Protein AF-A0A5J4VFG6-F1 (afdb_monomer)

Secondary structure (DSSP, 8-state):
--HHHHHHHGGG-S-IIIIIHHHHHHHHHHH--TTPPTTPPPTHHHHHHHTTHHHHHHHHHT-GGGHHHHHHHHHHHHHHTTTSPPPTTTHHHHHHHHHT-GGGHHHHHHHTTSGGGHHHHTGGGHHHHTTSSSTTHHHHHHHHHHHHHHS-HHHHHHHHHHHHHHHHHHH-HHHHHHHHHHTT--HHHHHHHHHHHHHHHHHHHHHHHHHHHHHHHHHHTTSSSSSS-------

Nearest PDB structures (foldseek):
  7r7a-assembly1_I  TM=3.246E-01  e=1.772E+00  Saccharomyces cerevisiae BY4741
  5lm5-assembly2_B  TM=2.606E-01  e=2.758E+00  Saccharomyces cerevisiae
  4eba-assembly2_D  TM=2.413E-01  e=4.900E+00  Kluyveromyces lactis NRRL Y-1140
  3esl-assembly1_A  TM=2.346E-01  e=9.509E+00  Saccharomyces cerevisiae

Radius of gyration: 23.9 Å; Cα contacts (8 Å, |Δi|>4): 266; chains: 1; bounding box: 54×40×100 Å

Sequence (235 aa):
MGIVQQLTKLLESEDKFGVRTKAIEIIKRIVSVEGLKVGEQNAYLKVLTDDGTLAKLIKALKDDDKDDIHYDISWTLALLFKAAPLPKEISFKVVEQLNSLSLLMINISHLAECPDNHDAILANEFEKKLFEGDSNIIEYLQITYLILHLGSEENKQRVANAVKDKVKRLTDYKTLQELGKEQIWNKKTKKGIQAKAKESYQLIKEIIGGKENEEEAAQEEDQDEDDEDEQCLIQ

pLDDT: mean 88.9, std 15.14, range [42.75, 98.56]

Organism: NCBI:txid222440

Foldseek 3Di:
DDPLVVLLVQCPDPPQPPSNQVSLVVLLVVQPDPPADQLGARPCLVVCVVVCVLVSLVVLLVDPVNVSCVLSSLSSQLSRQQNHADDPVCLLVSLVSQVVDPVNLVSVLSNLSHQNSLCSNCPPNCLLVQPPDLQCLVSSLSSLLSCLVPYDLVSNQSNLVNCQVVLVQLLDLVSLVVSCVVVVDDPVRSVVSNVSSVVSNVSSCVSCVVPVVVVVVVVVVVPPPPPPPPDDDDD

InterPro domains:
  IPR011989 Armadillo-like helical [G3DSA:1.25.10.10] (1-202)
  IPR016024 Armadillo-type fold [SSF48371] (3-229)

Solvent-accessible surface area (backbone atoms only — not comparable to full-atom values): 13059 Å² total; per-residue (Å²): 136,56,72,60,59,54,35,59,61,36,60,73,44,85,50,52,82,59,54,18,43,50,27,46,53,51,44,35,56,70,61,57,67,81,88,68,53,90,72,45,60,38,82,56,41,61,58,31,51,77,73,47,43,46,61,50,51,53,51,45,57,72,34,78,95,38,56,93,42,34,56,54,47,30,52,38,48,28,49,38,26,15,39,33,66,58,60,80,94,46,34,50,61,34,39,53,57,42,69,74,41,83,90,36,43,62,45,54,32,32,27,33,57,15,51,83,32,41,68,42,59,48,43,93,56,37,44,67,57,53,71,75,55,80,90,47,52,70,34,40,50,48,32,50,38,33,34,60,73,57,37,54,73,67,54,22,49,53,41,35,71,58,36,47,70,64,34,50,49,41,47,38,67,66,57,42,54,54,55,29,57,82,69,68,48,51,77,66,55,49,52,52,51,28,53,51,22,45,53,41,40,51,52,34,45,62,69,49,49,78,51,48,68,61,56,56,53,58,60,55,67,74,68,75,79,80,86,85,84,87,88,86,84,86,135

Structure (mmCIF, N/CA/C/O backbone):
data_AF-A0A5J4VFG6-F1
#
_entry.id   AF-A0A5J4VFG6-F1
#
loop_
_atom_site.group_PDB
_atom_site.id
_atom_site.type_symbol
_atom_site.label_atom_id
_atom_site.label_alt_id
_atom_site.label_comp_id
_atom_site.label_asym_id
_atom_site.label_entity_id
_atom_site.label_seq_id
_atom_site.pdbx_PDB_ins_code
_atom_site.Cartn_x
_atom_site.Cartn_y
_atom_site.Cartn_z
_atom_site.occupancy
_atom_site.B_iso_or_equiv
_atom_site.auth_seq_id
_atom_site.auth_comp_id
_atom_site.auth_asym_id
_atom_site.auth_atom_id
_atom_site.pdbx_PDB_model_num
ATOM 1 N N . MET A 1 1 ? 6.445 3.266 -31.344 1.00 59.94 1 MET A N 1
ATOM 2 C CA . MET A 1 1 ? 7.357 2.953 -30.224 1.00 59.94 1 MET A CA 1
ATOM 3 C C . MET A 1 1 ? 7.102 3.989 -29.137 1.00 59.94 1 MET A C 1
ATOM 5 O O . MET A 1 1 ? 7.268 5.169 -29.422 1.00 59.94 1 MET A O 1
ATOM 9 N N . GLY A 1 2 ? 6.567 3.588 -27.981 1.00 86.19 2 GLY A N 1
ATOM 10 C CA . GLY A 1 2 ? 6.111 4.526 -26.941 1.00 86.19 2 GLY A CA 1
ATOM 11 C C . GLY A 1 2 ? 7.262 5.161 -26.151 1.00 86.19 2 GLY A C 1
ATOM 12 O O . GLY A 1 2 ? 8.351 4.590 -26.084 1.00 86.19 2 GLY A O 1
ATOM 13 N N . ILE A 1 3 ? 7.022 6.330 -25.538 1.00 90.62 3 ILE A N 1
ATOM 14 C CA . ILE A 1 3 ? 8.018 7.043 -24.710 1.00 90.62 3 ILE A CA 1
ATOM 15 C C . ILE A 1 3 ? 8.472 6.166 -23.538 1.00 90.62 3 ILE A C 1
ATOM 17 O O . ILE A 1 3 ? 9.672 5.988 -23.340 1.00 90.62 3 ILE A O 1
ATOM 21 N N . VAL A 1 4 ? 7.523 5.558 -22.813 1.00 91.56 4 VAL A N 1
ATOM 22 C CA . VAL A 1 4 ? 7.822 4.676 -21.671 1.00 91.56 4 VAL A CA 1
ATOM 23 C C . VAL A 1 4 ? 8.727 3.525 -22.108 1.00 91.56 4 VAL A C 1
ATOM 25 O O . VAL A 1 4 ? 9.781 3.320 -21.520 1.00 91.56 4 VAL A O 1
ATOM 28 N N . GLN A 1 5 ? 8.401 2.872 -23.224 1.00 92.31 5 GLN A N 1
ATOM 29 C CA . GLN A 1 5 ? 9.198 1.781 -23.780 1.00 92.31 5 GLN A CA 1
ATOM 30 C C . GLN A 1 5 ? 10.652 2.183 -24.100 1.00 92.31 5 GLN A C 1
ATOM 32 O O . GLN A 1 5 ? 11.550 1.345 -24.002 1.00 92.31 5 GLN A O 1
ATOM 37 N N . GLN A 1 6 ? 10.912 3.438 -24.505 1.00 94.19 6 GLN A N 1
ATOM 38 C CA . GLN A 1 6 ? 12.290 3.926 -24.686 1.00 94.19 6 GLN A CA 1
ATOM 39 C C . GLN A 1 6 ? 12.996 4.147 -23.360 1.00 94.19 6 GLN A C 1
ATOM 41 O O . GLN A 1 6 ? 14.127 3.695 -23.206 1.00 94.19 6 GLN A O 1
ATOM 46 N N . LEU A 1 7 ? 12.324 4.785 -22.403 1.00 95.19 7 LEU A N 1
ATOM 47 C CA . LEU A 1 7 ? 12.876 5.018 -21.071 1.00 95.19 7 LEU A CA 1
ATOM 48 C C . LEU A 1 7 ? 13.222 3.699 -20.375 1.00 95.19 7 LEU A C 1
ATOM 50 O O . LEU A 1 7 ? 14.261 3.601 -19.736 1.00 95.19 7 LEU A O 1
ATOM 54 N N . THR A 1 8 ? 12.430 2.645 -20.574 1.00 94.44 8 THR A N 1
ATOM 55 C CA . THR A 1 8 ? 12.715 1.323 -20.003 1.00 94.44 8 THR A CA 1
ATOM 56 C C . THR A 1 8 ? 14.034 0.735 -20.501 1.00 94.44 8 THR A C 1
ATOM 58 O O . THR A 1 8 ? 14.697 0.026 -19.755 1.00 94.44 8 THR A O 1
ATOM 61 N N . LYS A 1 9 ? 14.465 1.034 -21.736 1.00 94.69 9 LYS A N 1
ATOM 62 C CA . LYS A 1 9 ? 15.785 0.592 -22.225 1.00 94.69 9 LYS A CA 1
ATOM 63 C C . LYS A 1 9 ? 16.929 1.284 -21.481 1.00 94.69 9 LYS A C 1
ATOM 65 O O . LYS A 1 9 ? 17.986 0.690 -21.319 1.00 94.69 9 LYS A O 1
ATOM 70 N N . LEU A 1 10 ? 16.712 2.518 -21.022 1.00 95.81 10 LEU A N 1
ATOM 71 C CA . LEU A 1 10 ? 17.705 3.283 -20.265 1.00 95.81 10 LEU A CA 1
ATOM 72 C C . LEU A 1 10 ? 17.916 2.732 -18.847 1.00 95.81 10 LEU A C 1
ATOM 74 O O . LEU A 1 10 ? 18.900 3.087 -18.205 1.00 95.81 10 LEU A O 1
ATOM 78 N N . LEU A 1 11 ? 17.049 1.829 -18.374 1.00 94.62 11 LEU A N 1
ATOM 79 C CA . LEU A 1 11 ? 17.248 1.126 -17.104 1.00 94.62 11 LEU A CA 1
ATOM 80 C C . LEU A 1 11 ? 18.423 0.137 -17.145 1.00 94.62 11 LEU A C 1
ATOM 82 O O . LEU A 1 11 ? 18.911 -0.267 -16.095 1.00 94.62 11 LEU A O 1
ATOM 86 N N . GLU A 1 12 ? 18.901 -0.223 -18.339 1.00 94.44 12 GLU A N 1
ATOM 87 C CA . GLU A 1 12 ? 20.109 -1.039 -18.526 1.00 94.44 12 GLU A CA 1
ATOM 88 C C . GLU A 1 12 ? 21.399 -0.199 -18.551 1.00 94.44 12 GLU A C 1
ATOM 90 O O . GLU A 1 12 ? 22.478 -0.734 -18.783 1.00 94.44 12 GLU A O 1
ATOM 95 N N . SER A 1 13 ? 21.309 1.118 -18.338 1.00 95.12 13 SER A N 1
ATOM 96 C CA . SER A 1 13 ? 22.482 1.992 -18.277 1.00 95.12 13 SER A CA 1
ATOM 97 C C . SER A 1 13 ? 23.387 1.648 -17.087 1.00 95.12 13 SER A C 1
ATOM 99 O O . SER A 1 13 ? 22.905 1.403 -15.976 1.00 95.12 13 SER A O 1
ATOM 101 N N . GLU A 1 14 ? 24.704 1.701 -17.315 1.00 93.75 14 GLU A N 1
ATOM 102 C CA . GLU A 1 14 ? 25.731 1.619 -16.266 1.00 93.75 14 GLU A CA 1
ATOM 103 C C . GLU A 1 14 ? 25.784 2.892 -15.409 1.00 93.75 14 GLU A C 1
ATOM 105 O O . GLU A 1 14 ? 26.143 2.837 -14.232 1.00 93.75 14 GLU A O 1
ATOM 110 N N . ASP A 1 15 ? 25.374 4.038 -15.968 1.00 95.06 15 ASP A N 1
ATOM 111 C CA . ASP A 1 15 ? 25.182 5.268 -15.199 1.00 95.06 15 ASP A CA 1
ATOM 112 C C . ASP A 1 15 ? 23.930 5.145 -14.320 1.00 95.06 15 ASP A C 1
ATOM 114 O O . ASP A 1 15 ? 22.807 5.446 -14.749 1.00 95.06 15 ASP A O 1
ATOM 118 N N . LYS A 1 16 ? 24.165 4.665 -13.091 1.00 91.75 16 LYS A N 1
ATOM 119 C CA . LYS A 1 16 ? 23.152 4.408 -12.063 1.00 91.75 16 LYS A CA 1
ATOM 120 C C . LYS A 1 16 ? 22.398 5.687 -11.690 1.00 91.75 16 LYS A C 1
ATOM 122 O O . LYS A 1 16 ? 21.186 5.768 -11.863 1.00 91.75 16 LYS A O 1
ATOM 127 N N . PHE A 1 17 ? 23.129 6.704 -11.235 1.00 88.44 17 PHE A N 1
ATOM 128 C CA . PHE A 1 17 ? 22.553 7.896 -10.605 1.00 88.44 17 PHE A CA 1
ATOM 129 C C . PHE A 1 17 ? 22.082 8.963 -11.601 1.00 88.44 17 PHE A C 1
ATOM 131 O O . PHE A 1 17 ? 21.208 9.766 -11.271 1.00 88.44 17 PHE A O 1
ATOM 138 N N . GLY A 1 18 ? 22.655 9.003 -12.805 1.00 92.88 18 GLY A N 1
ATOM 139 C CA . GLY A 1 18 ? 22.246 9.928 -13.855 1.00 92.88 18 GLY A CA 1
ATOM 140 C C . GLY A 1 18 ? 21.124 9.338 -14.696 1.00 92.88 18 GLY A C 1
ATOM 141 O O . GLY A 1 18 ? 19.946 9.625 -14.486 1.00 92.88 18 GLY A O 1
ATOM 142 N N . VAL A 1 19 ? 21.492 8.519 -15.678 1.00 95.75 19 VAL A N 1
ATOM 143 C CA . VAL A 1 19 ? 20.561 8.015 -16.698 1.00 95.75 19 VAL A CA 1
ATOM 144 C C . VAL A 1 19 ? 19.487 7.097 -16.113 1.00 95.75 19 VAL A C 1
ATOM 146 O O . VAL A 1 19 ? 18.299 7.299 -16.382 1.00 95.75 19 VAL A O 1
ATOM 149 N N . ARG A 1 20 ? 19.875 6.094 -15.320 1.00 95.38 20 ARG A N 1
ATOM 150 C CA . ARG A 1 20 ? 18.957 5.039 -14.875 1.00 95.38 20 ARG A CA 1
ATOM 151 C C . ARG A 1 20 ? 17.922 5.548 -13.870 1.00 95.38 20 ARG A C 1
ATOM 153 O O . ARG A 1 20 ? 16.724 5.384 -14.117 1.00 95.38 20 ARG A O 1
ATOM 160 N N . THR A 1 21 ? 18.348 6.230 -12.804 1.00 94.50 21 THR A N 1
ATOM 161 C CA . THR A 1 21 ? 17.427 6.853 -11.835 1.00 94.50 21 THR A CA 1
ATOM 162 C C . THR A 1 21 ? 16.488 7.854 -12.515 1.00 94.50 21 THR A C 1
ATOM 164 O O . THR A 1 21 ? 15.278 7.832 -12.286 1.00 94.50 21 THR A O 1
ATOM 167 N N . LYS A 1 22 ? 16.988 8.697 -13.430 1.00 96.12 22 LYS A N 1
ATOM 168 C CA . LYS A 1 22 ? 16.121 9.663 -14.128 1.00 96.12 22 LYS A CA 1
ATOM 169 C C . LYS A 1 22 ? 15.112 8.990 -15.047 1.00 96.12 22 LYS A C 1
ATOM 171 O O . LYS A 1 22 ? 13.972 9.447 -15.124 1.00 96.12 22 LYS A O 1
ATOM 176 N N . ALA A 1 23 ? 15.486 7.901 -15.711 1.00 97.12 23 ALA A N 1
ATOM 177 C CA . ALA A 1 23 ? 14.556 7.153 -16.542 1.00 97.12 23 ALA A CA 1
ATOM 178 C C . ALA A 1 23 ? 13.387 6.590 -15.718 1.00 97.12 23 ALA A C 1
ATOM 180 O O . ALA A 1 23 ? 12.233 6.804 -16.100 1.00 97.12 23 ALA A O 1
ATOM 181 N N . ILE A 1 24 ? 13.651 5.939 -14.576 1.00 97.06 24 ILE A N 1
ATOM 182 C CA . ILE A 1 24 ? 12.573 5.393 -13.737 1.00 97.06 24 ILE A CA 1
ATOM 183 C C . ILE A 1 24 ? 11.733 6.496 -13.081 1.00 97.06 24 ILE A C 1
ATOM 185 O O . ILE A 1 24 ? 10.510 6.372 -13.037 1.00 97.06 24 ILE A O 1
ATOM 189 N N . GLU A 1 25 ? 12.333 7.619 -12.675 1.00 95.06 25 GLU A N 1
ATOM 190 C CA . GLU A 1 25 ? 11.586 8.780 -12.174 1.00 95.06 25 GLU A CA 1
ATOM 191 C C . GLU A 1 25 ? 10.583 9.308 -13.213 1.00 95.06 25 GLU A C 1
ATOM 193 O O . GLU A 1 25 ? 9.443 9.632 -12.868 1.00 95.06 25 GLU A O 1
ATOM 198 N N . ILE A 1 26 ? 10.987 9.396 -14.485 1.00 95.44 26 ILE A N 1
ATOM 199 C CA . ILE A 1 26 ? 10.107 9.859 -15.566 1.00 95.44 26 ILE A CA 1
ATOM 200 C C . ILE A 1 26 ? 9.003 8.830 -15.825 1.00 95.44 26 ILE A C 1
ATOM 202 O O . ILE A 1 26 ? 7.841 9.217 -15.942 1.00 95.44 26 ILE A O 1
ATOM 206 N N . ILE A 1 27 ? 9.331 7.533 -15.867 1.00 96.12 27 ILE A N 1
ATOM 207 C CA . ILE A 1 27 ? 8.332 6.461 -16.012 1.00 96.12 27 ILE A CA 1
ATOM 208 C C . ILE A 1 27 ? 7.295 6.555 -14.890 1.00 96.12 27 ILE A C 1
ATOM 210 O O . ILE A 1 27 ? 6.101 6.615 -15.179 1.00 96.12 27 ILE A O 1
ATOM 214 N N . LYS A 1 28 ? 7.746 6.651 -13.633 1.00 94.69 28 LYS A N 1
ATOM 215 C CA . LYS A 1 28 ? 6.893 6.807 -12.448 1.00 94.69 28 LYS A CA 1
ATOM 216 C C . LYS A 1 28 ? 5.930 7.984 -12.603 1.00 94.69 28 LYS A C 1
ATOM 218 O O . LYS A 1 28 ? 4.741 7.843 -12.340 1.00 94.69 28 LYS A O 1
ATOM 223 N N . ARG A 1 29 ? 6.422 9.139 -13.067 1.00 93.75 29 ARG A N 1
ATOM 224 C CA . ARG A 1 29 ? 5.586 10.328 -13.307 1.00 93.75 29 ARG A CA 1
ATOM 225 C C . ARG A 1 29 ? 4.561 10.117 -14.419 1.00 93.75 29 ARG A C 1
ATOM 227 O O . ARG A 1 29 ? 3.445 10.594 -14.281 1.00 93.75 29 ARG A O 1
ATOM 234 N N . ILE A 1 30 ? 4.916 9.410 -15.494 1.00 93.25 30 ILE A N 1
ATOM 235 C CA . ILE A 1 30 ? 3.9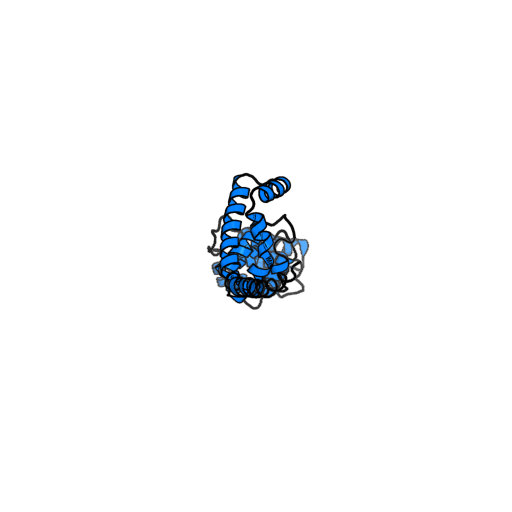89 9.127 -16.603 1.00 93.25 30 ILE A CA 1
ATOM 236 C C . ILE A 1 30 ? 2.852 8.208 -16.147 1.00 93.25 30 ILE A C 1
ATOM 238 O O . ILE A 1 30 ? 1.698 8.449 -16.495 1.00 93.25 30 ILE A O 1
ATOM 242 N N . VAL A 1 31 ? 3.166 7.160 -15.379 1.00 93.56 31 VAL A N 1
ATOM 243 C CA . VAL A 1 31 ? 2.154 6.197 -14.910 1.00 93.56 31 VAL A CA 1
ATOM 244 C C . VAL A 1 31 ? 1.344 6.712 -13.722 1.00 93.56 31 VAL A C 1
ATOM 246 O O . VAL A 1 31 ? 0.310 6.132 -13.390 1.00 93.56 31 VAL A O 1
ATOM 249 N N . SER A 1 32 ? 1.818 7.772 -13.065 1.00 90.25 32 SER A N 1
ATOM 250 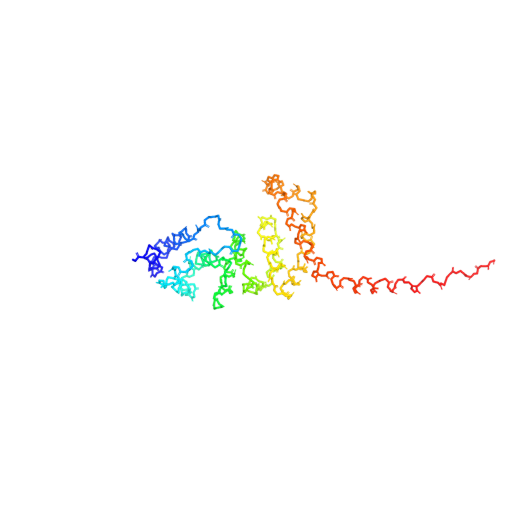C CA . SER A 1 32 ? 1.114 8.436 -11.977 1.00 90.25 32 SER A CA 1
ATOM 251 C C . SER A 1 32 ? -0.085 9.190 -12.541 1.00 90.25 32 SER A C 1
ATOM 253 O O . SER A 1 32 ? 0.012 10.348 -12.937 1.00 90.25 32 SER A O 1
ATOM 255 N N . VAL A 1 33 ? -1.229 8.513 -12.588 1.00 78.56 33 VAL A N 1
ATOM 256 C CA . VAL A 1 33 ? -2.505 9.125 -12.955 1.00 78.56 33 VAL A CA 1
ATOM 257 C C . VAL A 1 33 ? -3.137 9.701 -11.693 1.00 78.56 33 VAL A C 1
ATOM 259 O O . VAL A 1 33 ? -3.448 8.971 -10.752 1.00 78.56 33 VAL A O 1
ATOM 262 N N . GLU A 1 34 ? -3.319 11.018 -11.660 1.00 75.75 34 GLU A N 1
ATOM 263 C CA . GLU A 1 34 ? -4.056 11.674 -10.583 1.00 75.75 34 GLU A CA 1
ATOM 264 C C . GLU A 1 34 ? -5.563 11.411 -10.708 1.00 75.75 34 GLU A C 1
ATOM 266 O O . GLU A 1 34 ? -6.112 11.320 -11.805 1.00 75.75 34 GLU A O 1
ATOM 271 N N . GLY A 1 35 ? -6.248 11.326 -9.566 1.00 76.56 35 GLY A N 1
ATOM 272 C CA . GLY A 1 35 ? -7.712 11.311 -9.522 1.00 76.56 35 GLY A CA 1
ATOM 273 C C . GLY A 1 35 ? -8.386 9.971 -9.831 1.00 76.56 35 GLY A C 1
ATOM 274 O O . GLY A 1 35 ? -9.611 9.956 -9.959 1.00 76.56 35 GLY A O 1
ATOM 275 N N . LEU A 1 36 ? -7.636 8.864 -9.907 1.00 86.12 36 LEU A N 1
ATOM 276 C CA . LEU A 1 36 ? -8.229 7.525 -9.985 1.00 86.12 36 LEU A CA 1
ATOM 277 C C . LEU A 1 36 ? -9.123 7.264 -8.770 1.00 86.12 36 LEU A C 1
ATOM 279 O O . LEU A 1 36 ? -8.726 7.490 -7.621 1.00 86.12 36 LEU A O 1
ATOM 283 N N . LYS A 1 37 ? -10.333 6.763 -9.018 1.00 91.25 37 LYS A N 1
ATOM 284 C CA . LYS A 1 37 ? -11.270 6.401 -7.949 1.00 91.25 37 LYS A CA 1
ATOM 285 C C . LYS A 1 37 ? -10.858 5.085 -7.284 1.00 91.25 37 LYS A C 1
ATOM 287 O O . LYS A 1 37 ? -10.034 4.324 -7.789 1.00 91.25 37 LYS A O 1
ATOM 292 N N . VAL A 1 38 ? -11.438 4.806 -6.119 1.00 89.44 38 VAL A N 1
ATOM 293 C CA . VAL A 1 38 ? -11.321 3.484 -5.483 1.00 89.44 38 VAL A CA 1
ATOM 294 C C . VAL A 1 38 ? -11.923 2.429 -6.417 1.00 89.44 38 VAL A C 1
ATOM 296 O O . VAL A 1 38 ? -13.009 2.640 -6.957 1.00 89.44 38 V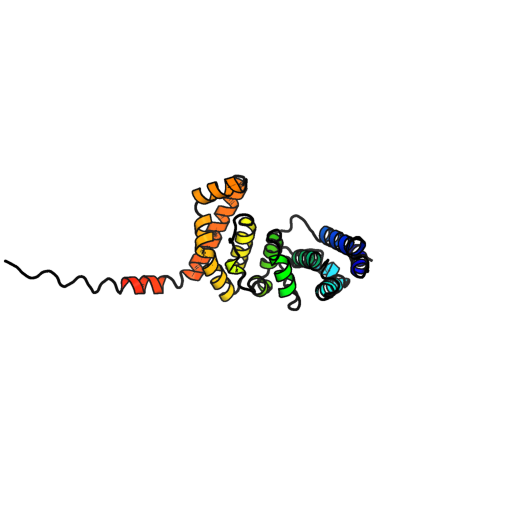AL A O 1
ATOM 299 N N . GLY A 1 39 ? -11.207 1.325 -6.622 1.00 92.81 39 GLY A N 1
ATOM 300 C CA . GLY A 1 39 ? -11.562 0.244 -7.543 1.00 92.81 39 GLY A CA 1
ATOM 301 C C . GLY A 1 39 ? -11.207 0.510 -9.010 1.00 92.81 39 GLY A C 1
ATOM 302 O O . GLY A 1 39 ? -11.352 -0.384 -9.840 1.00 92.81 39 GLY A O 1
ATOM 303 N N . GLU A 1 40 ? -10.740 1.713 -9.357 1.00 94.62 40 GLU A N 1
ATOM 304 C CA . GLU A 1 40 ? -10.359 2.052 -10.729 1.00 94.62 40 GLU A CA 1
ATOM 305 C C . GLU A 1 40 ? -8.912 1.636 -11.015 1.00 94.62 40 GLU A C 1
ATOM 307 O O . GLU A 1 40 ? -7.978 2.060 -10.329 1.00 94.62 40 GLU A O 1
ATOM 312 N N . GLN A 1 41 ? -8.731 0.812 -12.049 1.00 94.75 41 GLN A N 1
ATOM 313 C CA . GLN A 1 41 ? -7.417 0.341 -12.482 1.00 94.75 41 GLN A CA 1
ATOM 314 C C . GLN A 1 41 ? -6.659 1.405 -13.277 1.00 94.75 41 GLN A C 1
ATOM 316 O O . GLN A 1 41 ? -7.237 2.243 -13.971 1.00 94.75 41 GLN A O 1
ATOM 321 N N . ASN A 1 42 ? -5.330 1.331 -13.233 1.00 94.56 42 ASN A N 1
ATOM 322 C CA . ASN A 1 42 ? -4.477 2.226 -13.998 1.00 94.56 42 ASN A CA 1
ATOM 323 C C . ASN A 1 42 ? -4.546 1.910 -15.503 1.00 94.56 42 ASN A C 1
ATOM 325 O O . ASN A 1 42 ? -4.207 0.807 -15.937 1.00 94.56 42 ASN A O 1
ATOM 329 N N . ALA A 1 43 ? -4.910 2.904 -16.317 1.00 94.00 43 ALA A N 1
ATOM 330 C CA . ALA A 1 43 ? -5.036 2.751 -17.768 1.00 94.00 43 ALA A CA 1
ATOM 331 C C . ALA A 1 43 ? -3.732 2.304 -18.463 1.00 94.00 43 ALA A C 1
ATOM 333 O O . ALA A 1 43 ? -3.778 1.673 -19.523 1.00 94.00 43 ALA A O 1
ATOM 334 N N . TYR A 1 44 ? -2.566 2.587 -17.871 1.00 95.75 44 TYR A N 1
ATOM 335 C CA . TYR A 1 44 ? -1.276 2.166 -18.419 1.00 95.75 44 TYR A CA 1
ATOM 336 C C . TYR A 1 44 ? -0.970 0.685 -18.196 1.00 95.75 44 TYR A C 1
ATOM 338 O O . TYR A 1 44 ? -0.138 0.148 -18.926 1.00 95.75 44 TYR A O 1
ATOM 346 N N . LEU A 1 45 ? -1.633 0.002 -17.254 1.00 96.00 45 LEU A N 1
ATOM 347 C CA . LEU A 1 45 ? -1.329 -1.397 -16.933 1.00 96.00 45 LEU A CA 1
ATOM 348 C C . LEU A 1 45 ? -1.406 -2.284 -18.181 1.00 96.00 45 LEU A C 1
ATOM 350 O O . LEU A 1 45 ? -0.453 -2.998 -18.495 1.00 96.00 45 LEU A O 1
ATOM 354 N N . LYS A 1 46 ? -2.500 -2.181 -18.947 1.00 95.31 46 LYS A N 1
ATOM 355 C CA . LYS A 1 46 ? -2.687 -2.961 -20.178 1.00 95.31 46 LYS A CA 1
ATOM 356 C C . LYS A 1 46 ? -1.659 -2.592 -21.250 1.00 95.31 46 LYS A C 1
ATOM 358 O O . LYS A 1 46 ? -1.023 -3.473 -21.813 1.00 95.31 46 LYS A O 1
ATOM 363 N N . VAL A 1 47 ? -1.457 -1.297 -21.499 1.00 95.00 47 VAL A N 1
ATOM 364 C CA . VAL A 1 47 ? -0.545 -0.817 -22.554 1.00 95.00 47 VAL A CA 1
ATOM 365 C C . VAL A 1 47 ? 0.895 -1.272 -22.303 1.00 95.00 47 VAL A C 1
ATOM 367 O O . VAL A 1 47 ? 1.558 -1.739 -23.226 1.00 95.00 47 VAL A O 1
ATOM 370 N N . LEU A 1 48 ? 1.365 -1.177 -21.056 1.00 96.12 48 LEU A N 1
ATOM 371 C CA . LEU A 1 48 ? 2.723 -1.582 -20.680 1.00 96.12 48 LEU A CA 1
ATOM 372 C C . LEU A 1 48 ? 2.886 -3.102 -20.570 1.00 96.12 48 LEU A C 1
ATOM 374 O O . LEU A 1 48 ? 4.003 -3.611 -20.665 1.00 96.12 48 LEU A O 1
ATOM 378 N N . THR A 1 49 ? 1.790 -3.833 -20.362 1.00 96.69 49 THR A N 1
ATOM 379 C CA . THR A 1 49 ? 1.784 -5.296 -20.474 1.00 96.69 49 THR A CA 1
ATOM 380 C C . THR A 1 49 ? 1.949 -5.706 -21.935 1.00 96.69 49 THR A C 1
ATOM 382 O O . THR A 1 49 ? 2.859 -6.470 -22.255 1.00 96.69 49 THR A O 1
ATOM 385 N N . ASP A 1 50 ? 1.128 -5.140 -22.824 1.00 95.94 50 ASP A N 1
ATOM 386 C CA . ASP A 1 50 ? 1.076 -5.489 -24.248 1.00 95.94 50 ASP A CA 1
ATOM 387 C C . ASP A 1 50 ? 2.402 -5.190 -24.980 1.00 95.94 50 ASP A C 1
ATOM 389 O O . ASP A 1 50 ? 2.786 -5.925 -25.890 1.00 95.94 50 ASP A O 1
ATOM 393 N N . ASP A 1 51 ? 3.133 -4.138 -24.589 1.00 95.38 51 ASP A N 1
ATOM 394 C CA . ASP A 1 51 ? 4.398 -3.745 -25.235 1.00 95.38 51 ASP A CA 1
ATOM 395 C C . ASP A 1 51 ? 5.672 -4.340 -24.590 1.00 95.38 51 ASP A C 1
ATOM 397 O O . ASP A 1 51 ? 6.798 -4.041 -25.021 1.00 95.38 51 ASP A O 1
ATOM 401 N N . GLY A 1 52 ? 5.495 -5.182 -23.564 1.00 96.00 52 GLY A N 1
ATOM 402 C CA . GLY A 1 52 ? 6.561 -5.863 -22.827 1.00 96.00 52 GLY A CA 1
ATOM 403 C C . GLY A 1 52 ? 7.338 -4.980 -21.843 1.00 96.00 52 GLY A C 1
ATOM 404 O O . GLY A 1 52 ? 8.319 -5.443 -21.253 1.00 96.00 52 GLY A O 1
ATOM 405 N N . THR A 1 53 ? 6.943 -3.721 -21.644 1.00 97.00 53 THR A N 1
ATOM 406 C CA . THR A 1 53 ? 7.573 -2.816 -20.671 1.00 97.00 53 THR A CA 1
ATOM 407 C C . THR A 1 53 ? 7.416 -3.326 -19.244 1.00 97.00 53 THR A C 1
ATOM 409 O O . THR A 1 53 ? 8.386 -3.327 -18.484 1.00 97.00 53 THR A O 1
ATOM 412 N N . LEU A 1 54 ? 6.230 -3.823 -18.887 1.00 97.50 54 LEU A N 1
ATOM 413 C CA . LEU A 1 54 ? 5.959 -4.353 -17.554 1.00 97.50 54 LEU A CA 1
ATOM 414 C C . LEU A 1 54 ? 6.898 -5.517 -17.209 1.00 97.50 54 LEU A C 1
ATOM 416 O O . LEU A 1 54 ? 7.498 -5.530 -16.137 1.00 97.50 54 LEU A O 1
ATOM 420 N N . ALA A 1 55 ? 7.100 -6.446 -18.147 1.00 97.56 55 ALA A N 1
ATOM 421 C CA . ALA A 1 55 ? 8.010 -7.574 -17.962 1.00 97.56 55 ALA A CA 1
ATOM 422 C C . ALA A 1 55 ? 9.458 -7.120 -17.701 1.00 97.56 55 ALA A C 1
ATOM 424 O O . ALA A 1 55 ? 10.166 -7.723 -16.897 1.00 97.56 55 ALA A O 1
ATOM 425 N N . LYS A 1 56 ? 9.901 -6.028 -18.337 1.00 97.19 56 LYS A N 1
ATOM 426 C CA . LYS A 1 56 ? 11.236 -5.454 -18.107 1.00 97.19 56 LYS A CA 1
ATOM 427 C C . LYS A 1 56 ? 11.358 -4.786 -16.740 1.00 97.19 56 LYS A C 1
ATOM 429 O O . LYS A 1 56 ? 12.387 -4.957 -16.099 1.00 97.19 56 LYS A O 1
ATOM 434 N N . LEU A 1 57 ? 10.326 -4.075 -16.281 1.00 97.94 57 LEU A N 1
ATOM 435 C CA . LEU A 1 57 ? 10.298 -3.508 -14.926 1.00 97.94 57 LEU A CA 1
ATOM 436 C C . LEU A 1 57 ? 10.371 -4.616 -13.869 1.00 97.94 57 LEU A C 1
ATOM 438 O O . LEU A 1 57 ? 11.175 -4.533 -12.948 1.00 97.94 57 LEU A O 1
ATOM 442 N N . ILE A 1 58 ? 9.597 -5.689 -14.049 1.00 97.94 58 ILE A N 1
ATOM 443 C CA . ILE A 1 58 ? 9.627 -6.873 -13.178 1.00 97.94 58 ILE A CA 1
ATOM 444 C C . ILE A 1 58 ? 11.015 -7.518 -13.180 1.00 97.94 58 ILE A C 1
ATOM 446 O O . ILE A 1 58 ? 11.550 -7.836 -12.119 1.00 97.94 58 ILE A O 1
ATOM 450 N N . LYS A 1 59 ? 11.627 -7.685 -14.359 1.00 97.31 59 LYS A N 1
ATOM 451 C CA . LYS A 1 59 ? 12.991 -8.212 -14.474 1.00 97.31 59 LYS A CA 1
ATOM 452 C C . LYS A 1 59 ? 13.996 -7.322 -13.737 1.00 97.31 59 LYS A C 1
ATOM 454 O O . LYS A 1 59 ? 14.821 -7.850 -13.005 1.00 97.31 59 LYS A O 1
ATOM 459 N N . ALA A 1 60 ? 13.907 -6.002 -13.898 1.00 96.69 60 ALA A N 1
ATOM 460 C CA . ALA A 1 60 ? 14.792 -5.051 -13.232 1.00 96.69 60 ALA A CA 1
ATOM 461 C C . ALA A 1 60 ? 14.616 -5.051 -11.704 1.00 96.69 60 ALA A C 1
ATOM 463 O O . ALA A 1 60 ? 15.602 -4.938 -10.989 1.00 96.69 60 ALA A O 1
ATOM 464 N N . LEU A 1 61 ? 13.393 -5.249 -11.196 1.00 97.44 61 LEU A N 1
ATOM 465 C CA . LEU A 1 61 ? 13.143 -5.408 -9.758 1.00 97.44 61 LEU A CA 1
ATOM 466 C C . LEU A 1 61 ? 13.786 -6.681 -9.188 1.00 97.44 61 LEU A C 1
ATOM 468 O O . LEU A 1 61 ? 14.137 -6.731 -8.016 1.00 97.44 61 LEU A O 1
ATOM 472 N N . LYS A 1 62 ? 13.914 -7.737 -9.991 1.00 96.56 62 LYS A N 1
ATOM 473 C CA . LYS A 1 62 ? 14.537 -9.008 -9.585 1.00 96.56 62 LYS A CA 1
ATOM 474 C C . LYS A 1 62 ? 16.066 -9.001 -9.702 1.00 96.56 62 LYS A C 1
ATOM 476 O O . LYS A 1 62 ? 16.691 -9.978 -9.314 1.00 96.56 62 LYS A O 1
ATOM 481 N N . ASP A 1 63 ? 16.642 -7.945 -10.263 1.00 95.88 63 ASP A N 1
ATOM 482 C CA . ASP A 1 63 ? 18.068 -7.830 -10.548 1.00 95.88 63 ASP A CA 1
ATOM 483 C C . ASP A 1 63 ? 18.764 -7.026 -9.446 1.00 95.88 63 ASP A C 1
ATOM 485 O O . ASP A 1 63 ? 18.580 -5.811 -9.353 1.00 95.88 63 ASP A O 1
ATOM 489 N N . ASP A 1 64 ? 19.549 -7.697 -8.608 1.00 93.69 64 ASP A N 1
ATOM 490 C CA . ASP A 1 64 ? 20.202 -7.082 -7.447 1.00 93.69 64 ASP A CA 1
ATOM 491 C C . ASP A 1 64 ? 21.243 -6.010 -7.840 1.00 93.69 64 ASP A C 1
ATOM 493 O O . ASP A 1 64 ? 21.497 -5.088 -7.065 1.00 93.69 64 ASP A O 1
ATOM 497 N N . ASP A 1 65 ? 21.761 -6.010 -9.078 1.00 93.06 65 ASP A N 1
ATOM 498 C CA . ASP A 1 65 ? 22.661 -4.948 -9.575 1.00 93.06 65 ASP A CA 1
ATOM 499 C C . ASP A 1 65 ? 21.939 -3.603 -9.817 1.00 93.06 65 ASP A C 1
ATOM 501 O O . ASP A 1 65 ? 22.576 -2.550 -10.032 1.00 93.06 65 ASP A O 1
ATOM 505 N N . LYS A 1 66 ? 20.601 -3.643 -9.790 1.00 93.50 66 LYS A N 1
ATOM 506 C CA . LYS A 1 66 ? 19.677 -2.519 -9.987 1.00 93.50 66 LYS A CA 1
ATOM 507 C C . LYS A 1 66 ? 18.953 -2.101 -8.698 1.00 93.50 66 LYS A C 1
ATOM 509 O O . LYS A 1 66 ? 17.931 -1.420 -8.782 1.00 93.50 66 LYS A O 1
ATOM 514 N N . ASP A 1 67 ? 19.466 -2.479 -7.525 1.00 92.81 67 ASP A N 1
ATOM 515 C CA . ASP A 1 67 ? 18.882 -2.133 -6.216 1.00 92.81 67 ASP A CA 1
ATOM 516 C C . ASP A 1 67 ? 18.606 -0.623 -6.043 1.00 92.81 67 ASP A C 1
ATOM 518 O O . ASP A 1 67 ? 17.564 -0.224 -5.525 1.00 92.81 67 ASP A O 1
ATOM 522 N N . ASP A 1 68 ? 19.449 0.236 -6.626 1.00 93.25 68 ASP A N 1
ATOM 523 C CA . ASP A 1 68 ? 19.298 1.700 -6.6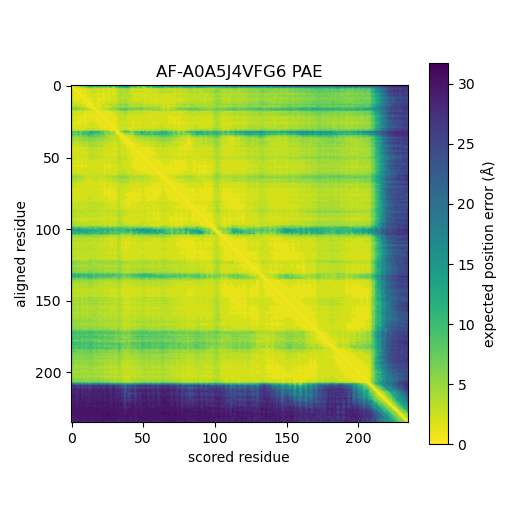55 1.00 93.25 68 ASP A CA 1
ATOM 524 C C . ASP A 1 68 ? 17.975 2.201 -7.257 1.00 93.25 68 ASP A C 1
ATOM 526 O O . ASP A 1 68 ? 17.593 3.346 -7.015 1.00 93.25 68 ASP A O 1
ATOM 530 N N . ILE A 1 69 ? 17.274 1.374 -8.038 1.00 95.25 69 ILE A N 1
ATOM 531 C CA . ILE A 1 69 ? 15.963 1.703 -8.610 1.00 95.25 69 ILE A CA 1
ATOM 532 C C . ILE A 1 69 ? 14.839 0.759 -8.173 1.00 95.25 69 ILE A C 1
ATOM 534 O O . ILE A 1 69 ? 13.699 0.956 -8.602 1.00 95.25 69 ILE A O 1
ATOM 538 N N . HIS A 1 70 ? 15.095 -0.244 -7.322 1.00 95.56 70 HIS A N 1
ATOM 539 C CA . HIS A 1 70 ? 14.050 -1.177 -6.852 1.00 95.56 70 HIS A CA 1
ATOM 540 C C . HIS A 1 70 ? 12.911 -0.443 -6.157 1.00 95.56 70 HIS A C 1
ATOM 542 O O . HIS A 1 70 ? 11.740 -0.786 -6.346 1.00 95.56 70 HIS A O 1
ATOM 548 N N . TYR A 1 71 ? 13.253 0.616 -5.434 1.00 93.31 71 TYR A N 1
ATOM 549 C CA . TYR A 1 71 ? 12.303 1.514 -4.803 1.00 93.31 71 TYR A CA 1
ATOM 550 C C . TYR A 1 71 ? 11.332 2.155 -5.808 1.00 93.31 71 TYR A C 1
ATOM 552 O O . TYR A 1 71 ? 10.113 1.987 -5.711 1.00 93.31 71 TYR A O 1
ATOM 560 N N . ASP A 1 72 ? 11.854 2.860 -6.816 1.00 94.94 72 ASP A N 1
ATOM 561 C CA . ASP A 1 72 ? 11.020 3.552 -7.802 1.00 94.94 72 ASP A CA 1
ATOM 562 C C . ASP A 1 72 ? 10.256 2.575 -8.704 1.00 94.94 72 ASP A C 1
ATOM 564 O O . ASP A 1 72 ? 9.140 2.880 -9.145 1.00 94.94 72 ASP A O 1
ATOM 568 N N . ILE A 1 73 ? 10.812 1.384 -8.949 1.00 97.00 73 ILE A N 1
ATOM 569 C CA . ILE A 1 73 ? 10.100 0.305 -9.637 1.00 97.00 73 ILE A CA 1
ATOM 570 C C . ILE A 1 73 ? 8.933 -0.194 -8.779 1.00 97.00 73 ILE A C 1
ATOM 572 O O . ILE A 1 73 ? 7.822 -0.296 -9.291 1.00 97.00 73 ILE A O 1
ATOM 576 N N . SER A 1 74 ? 9.138 -0.457 -7.487 1.00 96.75 74 SER A N 1
ATOM 577 C CA . SER A 1 74 ? 8.075 -0.928 -6.585 1.00 96.75 74 SER A CA 1
ATOM 578 C C . SER A 1 74 ? 6.957 0.103 -6.452 1.00 96.75 74 SER A C 1
ATOM 580 O O . SER A 1 74 ? 5.777 -0.246 -6.534 1.00 96.75 74 SER A O 1
ATOM 582 N N . TRP A 1 75 ? 7.312 1.389 -6.370 1.00 95.56 75 TRP A N 1
ATOM 583 C CA . TRP A 1 75 ? 6.348 2.486 -6.447 1.00 95.56 75 TRP A CA 1
ATOM 584 C C . TRP A 1 75 ? 5.546 2.416 -7.748 1.00 95.56 75 TRP A C 1
ATOM 586 O O . TRP A 1 75 ? 4.313 2.394 -7.726 1.00 95.56 75 TRP A O 1
ATOM 596 N N . THR A 1 76 ? 6.243 2.375 -8.883 1.00 96.44 76 THR A N 1
ATOM 597 C CA . THR A 1 76 ? 5.647 2.319 -10.223 1.00 96.44 76 THR A CA 1
ATOM 598 C C . THR A 1 76 ? 4.690 1.135 -10.358 1.00 96.44 76 THR A C 1
ATOM 600 O O . THR A 1 76 ? 3.574 1.299 -10.848 1.00 96.44 76 THR A O 1
ATOM 603 N N . LEU A 1 77 ? 5.084 -0.043 -9.873 1.00 97.75 77 LEU A N 1
ATOM 604 C CA . LEU A 1 77 ? 4.260 -1.246 -9.900 1.00 97.75 77 LEU A CA 1
ATOM 605 C C . LEU A 1 77 ? 3.018 -1.099 -9.019 1.00 97.75 77 LEU A C 1
ATOM 607 O O . LEU A 1 77 ? 1.935 -1.440 -9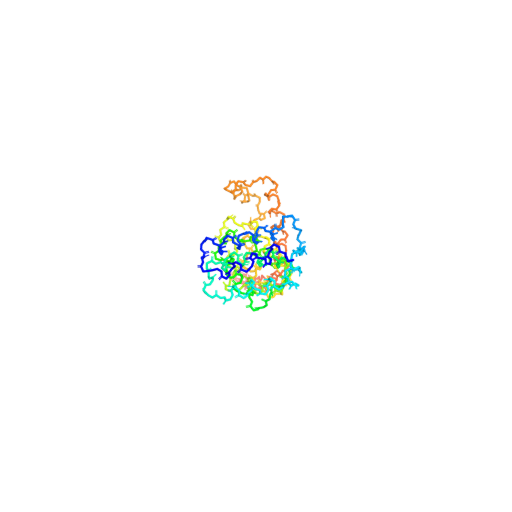.477 1.00 97.75 77 LEU A O 1
ATOM 611 N N . ALA A 1 78 ? 3.120 -0.523 -7.821 1.00 96.50 78 ALA A N 1
ATOM 612 C CA . ALA A 1 78 ? 1.944 -0.283 -6.983 1.00 96.50 78 ALA A CA 1
ATOM 613 C C . ALA A 1 78 ? 0.931 0.682 -7.616 1.00 96.50 78 ALA A C 1
ATOM 615 O O . ALA A 1 78 ? -0.274 0.490 -7.476 1.00 96.50 78 ALA A O 1
ATOM 616 N N . LEU A 1 79 ? 1.402 1.693 -8.355 1.00 95.19 79 LEU A N 1
ATOM 617 C CA . LEU A 1 79 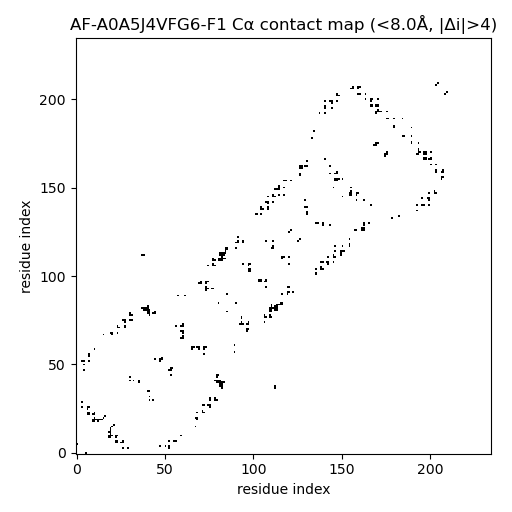? 0.519 2.578 -9.122 1.00 95.19 79 LEU A CA 1
ATOM 618 C C . LEU A 1 79 ? -0.147 1.857 -10.296 1.00 95.19 79 LEU A C 1
ATOM 620 O O . LEU A 1 79 ? -1.312 2.120 -10.586 1.00 95.19 79 LEU A O 1
ATOM 624 N N . LEU A 1 80 ? 0.583 0.979 -10.988 1.00 96.88 80 LEU A N 1
ATOM 625 C CA . LEU A 1 80 ? 0.054 0.212 -12.117 1.00 96.88 80 LEU A CA 1
ATOM 626 C C . LEU A 1 80 ? -0.956 -0.849 -11.664 1.00 96.88 80 LEU A C 1
ATOM 628 O O . LEU A 1 80 ? -1.991 -1.007 -12.303 1.00 96.88 80 LEU A O 1
ATOM 632 N N . PHE A 1 81 ? -0.679 -1.531 -10.552 1.00 97.44 81 PHE A N 1
ATOM 633 C CA . PHE A 1 81 ? -1.507 -2.598 -9.983 1.00 97.44 81 PHE A CA 1
ATOM 634 C C . PHE A 1 81 ? -2.533 -2.108 -8.952 1.00 97.44 81 PHE A C 1
ATOM 636 O O . PHE A 1 81 ? -3.078 -2.901 -8.186 1.00 97.44 81 PHE A O 1
ATOM 643 N N . LYS A 1 82 ? -2.852 -0.810 -8.932 1.00 95.50 82 LYS A N 1
ATOM 644 C CA . LYS A 1 82 ? -3.995 -0.307 -8.160 1.00 95.50 82 LYS A CA 1
ATOM 645 C C . LYS A 1 82 ? -5.260 -1.087 -8.537 1.00 95.50 82 LYS A C 1
ATOM 647 O O . LYS A 1 82 ? -5.581 -1.189 -9.721 1.00 95.50 82 LYS A O 1
ATOM 652 N N . ALA A 1 83 ? -5.960 -1.619 -7.531 1.00 96.00 83 ALA A N 1
ATOM 653 C CA . ALA A 1 83 ? -7.155 -2.453 -7.716 1.00 96.00 83 ALA A CA 1
ATOM 654 C C . ALA A 1 83 ? -6.954 -3.646 -8.687 1.00 96.00 83 ALA A C 1
ATOM 656 O O . ALA A 1 83 ? -7.889 -4.093 -9.356 1.00 96.00 83 ALA A O 1
ATOM 657 N N . ALA A 1 84 ? -5.726 -4.164 -8.783 1.00 97.50 84 ALA A N 1
ATOM 658 C CA . ALA A 1 84 ? -5.376 -5.332 -9.583 1.00 97.50 84 ALA A CA 1
ATOM 659 C C . ALA A 1 84 ? -4.398 -6.245 -8.816 1.00 97.50 84 ALA A C 1
ATOM 661 O O . ALA A 1 84 ? -3.639 -5.765 -7.966 1.00 97.50 84 ALA A O 1
ATOM 662 N N . PRO A 1 85 ? -4.388 -7.558 -9.098 1.00 98.12 85 PRO A N 1
ATOM 663 C CA . PRO A 1 85 ? -3.489 -8.483 -8.422 1.00 98.12 85 PRO A CA 1
ATOM 664 C C . PRO A 1 85 ? -2.048 -8.284 -8.895 1.00 98.12 85 PRO A C 1
ATOM 666 O O . PRO A 1 85 ? -1.776 -8.287 -10.099 1.00 98.12 85 PRO A O 1
ATOM 669 N N . LEU A 1 86 ? -1.110 -8.163 -7.955 1.00 98.38 86 LEU A N 1
ATOM 670 C CA . LEU A 1 86 ? 0.317 -8.231 -8.257 1.00 98.38 86 LEU A CA 1
ATOM 671 C C . LEU A 1 86 ? 0.682 -9.637 -8.765 1.00 98.38 86 LEU A C 1
ATOM 673 O O . LEU A 1 86 ? 0.140 -10.637 -8.284 1.00 98.38 86 LEU A O 1
ATOM 677 N N . PRO A 1 87 ? 1.658 -9.767 -9.682 1.00 97.94 87 PRO A N 1
ATOM 678 C CA . PRO A 1 87 ? 2.210 -11.068 -10.021 1.00 97.94 87 PRO A CA 1
ATOM 679 C C . PRO A 1 87 ? 2.807 -11.718 -8.767 1.00 97.94 87 PRO A C 1
ATOM 681 O O . PRO A 1 87 ? 3.645 -11.118 -8.090 1.00 97.94 87 PRO A O 1
ATOM 684 N N . LYS A 1 88 ? 2.404 -12.961 -8.472 1.00 96.75 88 LYS A N 1
ATOM 685 C CA . LYS A 1 88 ? 2.793 -13.689 -7.244 1.00 96.75 88 LYS A CA 1
ATOM 686 C C . LYS A 1 88 ? 4.304 -13.718 -6.999 1.00 96.75 88 LYS A C 1
ATOM 688 O O . LYS A 1 88 ? 4.758 -13.692 -5.867 1.00 96.75 88 LYS A O 1
ATOM 693 N N . GLU A 1 89 ? 5.080 -13.748 -8.074 1.00 96.81 89 GLU A N 1
ATOM 694 C CA . GLU A 1 89 ? 6.543 -13.778 -8.053 1.00 96.81 89 GLU A CA 1
ATOM 695 C C . GLU A 1 89 ? 7.223 -12.488 -7.566 1.00 96.81 89 GLU A C 1
ATOM 697 O O . GLU A 1 89 ? 8.421 -12.514 -7.294 1.00 96.81 89 GLU A O 1
ATOM 702 N N . ILE A 1 90 ? 6.503 -11.365 -7.493 1.00 97.56 90 ILE A N 1
ATOM 703 C CA . ILE A 1 90 ? 7.041 -10.079 -7.023 1.00 97.56 90 ILE A CA 1
ATOM 704 C C . ILE A 1 90 ? 6.215 -9.436 -5.910 1.00 97.56 90 ILE A C 1
ATOM 706 O O . ILE A 1 90 ? 6.636 -8.405 -5.391 1.00 97.56 90 ILE A O 1
ATOM 710 N N . SER A 1 91 ? 5.064 -10.005 -5.538 1.00 97.25 91 SER A N 1
ATOM 711 C CA . SER A 1 91 ? 4.130 -9.369 -4.601 1.00 97.25 91 SER A CA 1
ATOM 712 C C . SER A 1 91 ? 4.796 -9.020 -3.268 1.00 97.25 91 SER A C 1
ATOM 714 O O . SER A 1 91 ? 4.747 -7.866 -2.849 1.00 97.25 91 SER A O 1
ATOM 716 N N . PHE A 1 92 ? 5.506 -9.975 -2.662 1.00 95.75 92 PHE A N 1
ATOM 717 C CA . PHE A 1 92 ? 6.243 -9.757 -1.416 1.00 95.75 92 PHE A CA 1
ATOM 718 C C . PHE A 1 92 ? 7.350 -8.709 -1.561 1.00 95.75 92 PHE A C 1
ATOM 720 O O . PHE A 1 92 ? 7.419 -7.800 -0.742 1.00 95.75 92 PHE A O 1
ATOM 727 N N . LYS A 1 93 ? 8.171 -8.779 -2.622 1.00 95.56 93 LYS A N 1
ATOM 728 C CA . LYS A 1 93 ? 9.276 -7.826 -2.834 1.00 95.56 93 LYS A CA 1
ATOM 729 C C . LYS A 1 93 ? 8.760 -6.397 -3.024 1.00 95.56 93 LYS A C 1
ATOM 731 O O . LYS A 1 93 ? 9.313 -5.471 -2.444 1.00 95.56 93 LYS A O 1
ATOM 736 N N . VAL A 1 94 ? 7.679 -6.211 -3.788 1.00 96.94 94 VAL A N 1
ATOM 737 C CA . VAL A 1 94 ? 7.050 -4.890 -3.958 1.00 96.94 94 VAL A CA 1
ATOM 738 C C . VAL A 1 94 ? 6.545 -4.361 -2.620 1.00 96.94 94 VAL A C 1
ATOM 740 O O . VAL A 1 94 ? 6.861 -3.230 -2.263 1.00 96.94 94 VAL A O 1
ATOM 743 N N . VAL A 1 95 ? 5.789 -5.161 -1.864 1.00 95.56 95 VAL A N 1
ATOM 744 C CA . VAL A 1 95 ? 5.251 -4.726 -0.567 1.00 95.56 95 VAL A CA 1
ATOM 745 C C . VAL A 1 95 ? 6.369 -4.407 0.427 1.00 95.56 95 VAL A C 1
ATOM 747 O O . VAL A 1 95 ? 6.311 -3.374 1.086 1.00 95.56 95 VAL A O 1
ATOM 750 N N . GLU A 1 96 ? 7.396 -5.247 0.524 1.00 93.00 96 GLU A N 1
ATOM 751 C CA . GLU A 1 96 ? 8.533 -5.040 1.426 1.00 93.00 96 GLU A CA 1
ATOM 752 C C . GLU A 1 96 ? 9.244 -3.709 1.148 1.00 93.00 96 GLU A C 1
ATOM 754 O O . GLU A 1 96 ? 9.478 -2.922 2.069 1.00 93.00 96 GLU A O 1
ATOM 759 N N . GLN A 1 97 ? 9.502 -3.412 -0.128 1.00 93.06 97 GLN A N 1
ATOM 760 C CA . GLN A 1 97 ? 10.111 -2.152 -0.552 1.00 93.06 97 GLN A CA 1
ATOM 761 C C . GLN A 1 97 ? 9.247 -0.94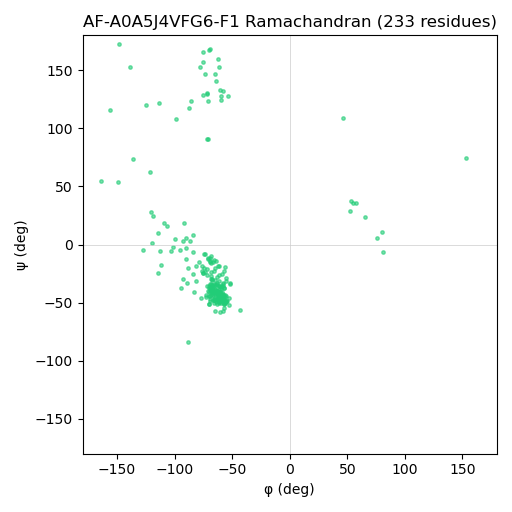4 -0.165 1.00 93.06 97 GLN A C 1
ATOM 763 O O . GLN A 1 97 ? 9.769 0.052 0.334 1.00 93.06 97 GLN A O 1
ATOM 768 N N . LEU A 1 98 ? 7.922 -1.034 -0.323 1.00 92.31 98 LEU A N 1
ATOM 769 C CA . LEU A 1 98 ? 6.996 0.041 0.061 1.00 92.31 98 LEU A CA 1
ATOM 770 C C . LEU A 1 98 ? 6.881 0.201 1.583 1.00 92.31 98 LEU A C 1
ATOM 772 O O . LEU A 1 98 ? 6.770 1.323 2.072 1.00 92.31 98 LEU A O 1
ATOM 776 N N . ASN A 1 99 ? 6.946 -0.901 2.331 1.00 86.31 99 ASN A N 1
ATOM 777 C CA . ASN A 1 99 ? 6.882 -0.911 3.793 1.00 86.31 99 ASN A CA 1
ATOM 778 C C . ASN A 1 99 ? 8.113 -0.278 4.450 1.00 86.31 99 ASN A C 1
ATOM 780 O O . ASN A 1 99 ? 8.023 0.178 5.589 1.00 86.31 99 ASN A O 1
ATOM 784 N N . SER A 1 100 ? 9.255 -0.241 3.757 1.00 81.00 100 SER A N 1
ATOM 785 C CA . SER A 1 100 ? 10.498 0.327 4.291 1.00 81.00 100 SER A CA 1
ATOM 786 C C . SER A 1 100 ? 10.426 1.840 4.540 1.00 81.00 100 SER A C 1
ATOM 788 O O . SER A 1 100 ? 11.169 2.353 5.376 1.00 81.00 100 SER A O 1
ATOM 790 N N . LEU A 1 101 ? 9.511 2.557 3.870 1.00 74.00 101 LEU A N 1
ATOM 791 C CA . LEU A 1 101 ? 9.353 4.005 3.997 1.00 74.00 101 LEU A CA 1
ATOM 792 C C . LEU A 1 101 ? 7.923 4.387 4.385 1.00 74.00 101 LEU A C 1
ATOM 794 O O . LEU A 1 101 ? 6.969 4.196 3.631 1.00 74.00 101 LEU A O 1
ATOM 798 N N . SER A 1 102 ? 7.789 5.060 5.528 1.00 69.88 102 SER A N 1
ATOM 799 C CA . SER A 1 102 ? 6.506 5.552 6.044 1.00 69.88 102 SER A CA 1
ATOM 800 C C . SER A 1 102 ? 5.759 6.480 5.075 1.00 69.88 102 SER A C 1
ATOM 802 O O . SER A 1 102 ? 4.541 6.582 5.159 1.00 69.88 102 SER A O 1
ATOM 804 N N . LEU A 1 103 ? 6.445 7.128 4.130 1.00 71.81 103 LEU A N 1
ATOM 805 C CA . LEU A 1 103 ? 5.843 8.048 3.156 1.00 71.81 103 LEU A CA 1
ATOM 806 C C . LEU A 1 103 ? 5.044 7.350 2.038 1.00 71.81 103 LEU A C 1
ATOM 808 O O . LEU A 1 103 ? 4.378 8.030 1.260 1.00 71.81 103 LEU A O 1
ATOM 812 N N . LEU A 1 104 ? 5.097 6.017 1.938 1.00 78.88 104 LEU A N 1
ATOM 813 C CA . LEU A 1 104 ? 4.485 5.257 0.840 1.00 78.88 104 LEU A CA 1
ATOM 814 C C . LEU A 1 104 ? 3.225 4.488 1.214 1.00 78.88 104 LEU A C 1
ATOM 816 O O . LEU A 1 104 ? 2.759 3.640 0.450 1.00 78.88 104 LEU A O 1
ATOM 820 N N . MET A 1 105 ? 2.619 4.806 2.355 1.00 87.50 105 MET A N 1
ATOM 821 C CA . MET A 1 105 ? 1.405 4.114 2.791 1.00 87.50 105 MET A CA 1
ATOM 822 C C . MET A 1 105 ? 0.244 4.282 1.801 1.00 87.50 105 MET A C 1
ATOM 824 O O . MET A 1 105 ? -0.582 3.380 1.660 1.00 87.50 105 MET A O 1
ATOM 828 N N . ILE A 1 106 ? 0.225 5.370 1.023 1.00 90.19 106 ILE A N 1
ATOM 829 C CA . ILE A 1 106 ? -0.747 5.548 -0.060 1.00 90.19 106 ILE A CA 1
ATOM 830 C C . ILE A 1 106 ? -0.619 4.460 -1.139 1.00 90.19 106 ILE A C 1
ATOM 832 O O . ILE A 1 106 ? -1.630 3.941 -1.609 1.00 90.19 106 ILE A O 1
ATOM 836 N N . ASN A 1 107 ? 0.598 4.029 -1.478 1.00 93.00 107 ASN A N 1
ATOM 837 C CA . ASN A 1 107 ? 0.827 2.984 -2.475 1.00 93.00 107 ASN A CA 1
ATOM 838 C C . ASN A 1 107 ? 0.348 1.616 -1.982 1.00 93.00 107 ASN A C 1
ATOM 840 O O . ASN A 1 107 ? -0.256 0.868 -2.746 1.00 93.00 107 ASN A O 1
ATOM 844 N N . ILE A 1 108 ? 0.558 1.307 -0.701 1.00 95.25 108 ILE A N 1
ATOM 845 C CA . ILE A 1 108 ? 0.019 0.082 -0.092 1.00 95.25 108 ILE A CA 1
ATOM 846 C C . ILE A 1 108 ? -1.508 0.139 -0.074 1.00 95.25 108 ILE A C 1
ATOM 848 O O . ILE A 1 108 ? -2.161 -0.857 -0.373 1.00 95.25 108 ILE A O 1
ATOM 852 N N . SER A 1 109 ? -2.090 1.313 0.188 1.00 94.44 109 SER A N 1
ATOM 853 C CA . SER A 1 109 ? -3.543 1.487 0.140 1.00 94.44 109 SER A CA 1
ATOM 854 C C . SER A 1 109 ? -4.124 1.218 -1.253 1.00 94.44 109 SER A C 1
ATOM 856 O O . SER A 1 109 ? -5.181 0.604 -1.350 1.00 94.44 109 SER A O 1
ATOM 858 N N . HIS A 1 110 ? -3.409 1.570 -2.330 1.00 95.12 110 HIS A N 1
ATOM 859 C CA . HIS A 1 110 ? -3.812 1.231 -3.699 1.00 95.12 110 HIS A CA 1
ATOM 860 C C . HIS A 1 110 ? -3.785 -0.277 -3.964 1.00 95.12 110 HIS A C 1
ATOM 862 O O . HIS A 1 110 ? -4.684 -0.802 -4.624 1.00 95.12 110 HIS A O 1
ATOM 868 N N . LEU A 1 111 ? -2.764 -0.973 -3.454 1.00 97.44 111 LEU A N 1
ATOM 869 C CA . LEU A 1 111 ? -2.650 -2.427 -3.576 1.00 97.44 111 LEU A CA 1
ATOM 870 C C . LEU A 1 111 ? -3.730 -3.149 -2.764 1.00 97.44 111 LEU A C 1
ATOM 872 O O . LEU A 1 111 ? -4.271 -4.148 -3.235 1.00 97.44 111 LEU A O 1
ATOM 876 N N . ALA A 1 112 ? -4.081 -2.619 -1.589 1.00 97.62 112 ALA A N 1
ATOM 877 C CA . ALA A 1 112 ? -5.109 -3.167 -0.706 1.00 97.62 112 ALA A CA 1
ATOM 878 C C . ALA A 1 112 ? -6.521 -3.135 -1.319 1.00 97.62 112 ALA A C 1
ATOM 880 O O . ALA A 1 112 ? -7.415 -3.814 -0.824 1.00 97.62 112 ALA A O 1
ATOM 881 N N . GLU A 1 113 ? -6.747 -2.392 -2.405 1.00 97.56 113 GLU A N 1
ATOM 882 C CA . GLU A 1 113 ? -8.022 -2.422 -3.134 1.00 97.56 113 GLU A CA 1
ATOM 883 C C . GLU A 1 113 ? -8.265 -3.749 -3.871 1.00 97.56 113 GLU A C 1
ATOM 885 O O . GLU A 1 113 ? -9.381 -3.995 -4.322 1.00 97.56 113 GLU A O 1
ATOM 890 N N . CYS A 1 114 ? -7.250 -4.613 -3.985 1.00 98.06 114 CYS A N 1
ATOM 891 C CA . CYS A 1 114 ? -7.385 -5.969 -4.506 1.00 98.06 114 CYS A CA 1
ATOM 892 C C . CYS A 1 114 ? -7.101 -7.000 -3.393 1.00 98.06 114 CYS A C 1
ATOM 894 O O . CYS A 1 114 ? -5.996 -6.992 -2.843 1.00 98.06 114 CYS A O 1
ATOM 896 N N . PRO A 1 115 ? -8.053 -7.898 -3.066 1.00 97.94 115 PRO A N 1
ATOM 897 C CA . PRO A 1 115 ? -7.888 -8.872 -1.983 1.00 97.94 115 PRO A CA 1
ATOM 898 C C . PRO A 1 115 ? -6.752 -9.874 -2.216 1.00 97.94 115 PRO A C 1
ATOM 900 O O . PRO A 1 115 ? -6.108 -10.292 -1.259 1.00 97.94 115 PRO A O 1
ATOM 903 N N . ASP A 1 116 ? -6.417 -10.173 -3.474 1.00 98.38 116 ASP A N 1
ATOM 904 C CA . ASP A 1 116 ? -5.296 -11.057 -3.830 1.00 98.38 116 ASP A CA 1
ATOM 905 C C . ASP A 1 116 ? -3.930 -10.525 -3.352 1.00 98.38 116 ASP A C 1
ATOM 907 O O . ASP A 1 116 ? -2.960 -11.279 -3.269 1.00 98.38 116 ASP A O 1
ATOM 911 N N . ASN A 1 117 ? -3.835 -9.229 -3.031 1.00 98.44 117 ASN A N 1
ATOM 912 C CA . ASN A 1 117 ? -2.616 -8.614 -2.509 1.00 98.44 117 ASN A CA 1
ATOM 913 C C . ASN A 1 117 ? -2.531 -8.660 -0.971 1.00 98.44 117 ASN A C 1
ATOM 915 O O . ASN A 1 117 ? -1.473 -8.348 -0.423 1.00 98.44 117 ASN A O 1
ATOM 919 N N . HIS A 1 118 ? -3.613 -8.999 -0.258 1.00 98.38 118 HIS A N 1
ATOM 920 C CA . HIS A 1 118 ? -3.698 -8.826 1.201 1.00 98.38 118 HIS A CA 1
ATOM 921 C C . HIS A 1 118 ? -2.708 -9.697 1.971 1.00 98.38 118 HIS A C 1
ATOM 923 O O . HIS A 1 118 ? -2.082 -9.190 2.895 1.00 98.38 118 HIS A O 1
ATOM 929 N N . ASP A 1 119 ? -2.486 -10.947 1.559 1.00 98.25 119 ASP A N 1
ATOM 930 C CA . ASP A 1 119 ? -1.512 -11.829 2.222 1.00 98.25 119 ASP A CA 1
ATOM 931 C C . ASP A 1 119 ? -0.089 -11.263 2.142 1.00 98.25 119 ASP A C 1
ATOM 933 O O . ASP A 1 119 ? 0.659 -11.295 3.118 1.00 98.25 119 ASP A O 1
ATOM 937 N N . ALA A 1 120 ? 0.278 -10.698 0.985 1.00 97.75 120 ALA A N 1
ATOM 938 C CA . ALA A 1 120 ? 1.575 -10.055 0.806 1.00 97.75 120 ALA A CA 1
ATOM 939 C C . ALA A 1 120 ? 1.678 -8.772 1.643 1.00 97.75 120 ALA A C 1
ATOM 941 O O . ALA A 1 120 ? 2.714 -8.538 2.256 1.00 97.75 120 ALA A O 1
ATOM 942 N N . ILE A 1 121 ? 0.606 -7.969 1.704 1.00 97.31 121 ILE A N 1
ATOM 943 C CA . ILE A 1 121 ? 0.528 -6.755 2.537 1.00 97.31 121 ILE A CA 1
ATOM 944 C C . ILE A 1 121 ? 0.702 -7.092 4.018 1.00 97.31 121 ILE A C 1
ATOM 946 O O . ILE A 1 121 ? 1.460 -6.416 4.705 1.00 97.31 121 ILE A O 1
ATOM 950 N N . LEU A 1 122 ? 0.031 -8.143 4.490 1.00 97.06 122 LEU A N 1
ATOM 951 C CA . LEU A 1 122 ? 0.053 -8.605 5.879 1.00 97.06 122 LEU A CA 1
ATOM 952 C C . LEU A 1 122 ? 1.244 -9.515 6.207 1.00 97.06 122 LEU A C 1
ATOM 954 O O . LEU A 1 122 ? 1.308 -10.097 7.292 1.00 97.06 122 LEU A O 1
ATOM 958 N N . ALA A 1 123 ? 2.198 -9.660 5.292 1.00 95.00 123 ALA A N 1
ATOM 959 C CA . ALA A 1 123 ? 3.433 -10.372 5.566 1.00 95.00 123 ALA A CA 1
ATOM 960 C C . ALA A 1 123 ? 4.220 -9.684 6.691 1.00 95.00 123 ALA A C 1
ATOM 962 O O . ALA A 1 123 ? 4.137 -8.468 6.875 1.00 95.00 123 ALA A O 1
ATOM 963 N N . ASN A 1 124 ? 5.028 -10.458 7.421 1.00 92.56 124 ASN A N 1
ATOM 964 C CA . ASN A 1 124 ? 5.892 -9.942 8.490 1.00 92.56 124 ASN A CA 1
ATOM 965 C C . ASN A 1 124 ? 5.131 -9.106 9.538 1.00 92.56 124 ASN A C 1
ATOM 967 O O . ASN A 1 124 ? 5.642 -8.093 10.021 1.00 92.56 124 ASN A O 1
ATOM 971 N N . GLU A 1 125 ? 3.903 -9.531 9.851 1.00 94.12 125 GLU A N 1
ATOM 972 C CA . GLU A 1 125 ? 3.036 -8.935 10.875 1.00 94.12 125 GLU A CA 1
ATOM 973 C C . GLU A 1 125 ? 2.746 -7.441 10.650 1.00 94.12 125 GLU A C 1
ATOM 975 O O . GLU A 1 125 ? 2.670 -6.655 11.598 1.00 94.12 125 GLU A O 1
ATOM 980 N N . PHE A 1 126 ? 2.606 -7.017 9.389 1.00 94.12 126 PHE A N 1
ATOM 981 C CA . PHE A 1 126 ? 2.361 -5.615 9.043 1.00 94.12 126 PHE A CA 1
ATOM 982 C C . PHE A 1 126 ? 1.127 -5.018 9.738 1.00 94.12 126 PHE A C 1
ATOM 984 O O . PHE A 1 126 ? 1.116 -3.826 10.041 1.00 94.12 126 PHE A O 1
ATOM 991 N N . GLU A 1 127 ? 0.114 -5.823 10.065 1.00 95.81 127 GLU A N 1
ATOM 992 C CA . GLU A 1 127 ? -1.046 -5.392 10.849 1.00 95.81 127 GLU A CA 1
ATOM 993 C C . GLU A 1 127 ? -0.662 -4.767 12.196 1.00 95.81 127 GLU A C 1
ATOM 995 O O . GLU A 1 127 ? -1.336 -3.841 12.641 1.00 95.81 127 GLU A O 1
ATOM 1000 N N . LYS A 1 128 ? 0.441 -5.209 12.815 1.00 94.19 128 LYS A N 1
ATOM 1001 C CA . LYS A 1 128 ? 0.943 -4.650 14.079 1.00 94.19 128 LYS A CA 1
ATOM 1002 C C . LYS A 1 128 ? 1.584 -3.274 13.889 1.00 94.19 128 LYS A C 1
ATOM 1004 O O . LYS A 1 128 ? 1.608 -2.488 14.829 1.00 94.19 128 LYS A O 1
ATOM 1009 N N . LYS A 1 129 ? 2.046 -2.976 12.668 1.00 92.31 129 LYS A N 1
ATOM 1010 C CA . LYS A 1 129 ? 2.650 -1.688 12.292 1.00 92.31 129 LYS A CA 1
ATOM 1011 C C . LYS A 1 129 ? 1.617 -0.611 11.976 1.00 92.31 129 LYS A C 1
ATOM 1013 O O . LYS A 1 129 ? 1.927 0.585 11.986 1.00 92.31 129 LYS A O 1
ATOM 1018 N N . LEU A 1 130 ? 0.375 -1.012 11.695 1.00 93.19 130 LEU A N 1
ATOM 1019 C CA . LEU A 1 130 ? -0.722 -0.077 11.481 1.00 93.19 130 LEU A CA 1
ATOM 1020 C C . LEU A 1 130 ? -0.915 0.770 12.744 1.00 93.19 130 LEU A C 1
ATOM 1022 O O . LEU A 1 130 ? -1.151 0.256 13.833 1.00 93.19 130 LEU A O 1
ATOM 1026 N N . PHE A 1 131 ? -0.854 2.092 12.581 1.00 92.75 131 PHE A N 1
ATOM 1027 C CA . PHE A 1 131 ? -0.999 3.066 13.670 1.00 92.75 131 PHE A CA 1
ATOM 1028 C C . PHE A 1 131 ? 0.116 3.037 14.740 1.00 92.75 131 PHE A C 1
ATOM 1030 O O . PHE A 1 131 ? -0.109 3.523 15.854 1.00 92.75 131 PHE A O 1
ATOM 1037 N N . GLU A 1 132 ? 1.325 2.548 14.421 1.00 89.06 132 GLU A N 1
ATOM 1038 C CA . GLU A 1 132 ? 2.519 2.729 15.279 1.00 89.06 132 GLU A CA 1
ATOM 1039 C C . GLU A 1 132 ? 2.915 4.211 15.447 1.00 89.06 132 GLU A C 1
ATOM 1041 O O . GLU A 1 132 ? 3.590 4.574 16.408 1.00 89.06 132 GLU A O 1
ATOM 1046 N N . GLY A 1 133 ? 2.438 5.090 14.560 1.00 84.88 133 GLY A N 1
ATOM 1047 C CA . GLY A 1 133 ? 2.574 6.540 14.674 1.00 84.88 133 GLY A CA 1
ATOM 1048 C C . GLY A 1 133 ? 1.388 7.290 14.069 1.00 84.88 133 GLY A C 1
ATOM 1049 O O . GLY A 1 133 ? 0.526 6.700 13.412 1.00 84.88 133 GLY A O 1
ATOM 1050 N N . ASP A 1 134 ? 1.368 8.610 14.264 1.00 83.75 134 ASP A N 1
ATOM 1051 C CA . ASP A 1 134 ? 0.213 9.453 13.925 1.00 83.75 134 ASP A CA 1
ATOM 1052 C C . ASP A 1 134 ? 0.297 10.125 12.536 1.00 83.75 134 ASP A C 1
ATOM 1054 O O . ASP A 1 134 ? -0.665 10.753 12.090 1.00 83.75 134 ASP A O 1
ATOM 1058 N N . SER A 1 135 ? 1.413 9.974 11.810 1.00 84.69 135 SER A N 1
ATOM 1059 C CA . SER A 1 135 ? 1.647 10.668 10.530 1.00 84.69 135 SER A CA 1
ATOM 1060 C C . SER A 1 135 ? 0.860 10.103 9.342 1.00 84.69 135 SER A C 1
ATOM 1062 O O . SER A 1 135 ? 0.596 10.836 8.397 1.00 84.69 135 SER A O 1
ATOM 1064 N N . ASN A 1 136 ? 0.466 8.824 9.389 1.00 89.94 136 ASN A N 1
ATOM 1065 C CA . ASN A 1 136 ? -0.177 8.104 8.275 1.00 89.94 136 ASN A CA 1
ATOM 1066 C C . ASN A 1 136 ? -1.574 7.577 8.638 1.00 89.94 136 ASN A C 1
ATOM 1068 O O . ASN A 1 136 ? -2.015 6.539 8.146 1.00 89.94 136 ASN A O 1
ATOM 1072 N N . ILE A 1 137 ? -2.271 8.248 9.562 1.00 93.12 137 ILE A N 1
ATOM 1073 C CA . ILE A 1 137 ? -3.567 7.776 10.078 1.00 93.12 137 ILE A CA 1
ATOM 1074 C C . ILE A 1 137 ? -4.591 7.578 8.952 1.00 93.12 137 ILE A C 1
ATOM 1076 O O . ILE A 1 137 ? -5.375 6.633 9.006 1.00 93.12 137 ILE A O 1
ATOM 1080 N N . ILE A 1 138 ? -4.593 8.445 7.935 1.00 93.44 138 ILE A N 1
ATOM 1081 C CA . ILE A 1 138 ? -5.545 8.369 6.819 1.00 93.44 138 ILE A CA 1
ATOM 1082 C C . ILE A 1 138 ? -5.296 7.096 6.004 1.00 93.44 138 ILE A C 1
ATOM 1084 O O . ILE A 1 138 ? -6.233 6.344 5.729 1.00 93.44 138 ILE A O 1
ATOM 1088 N N . GLU A 1 139 ? -4.040 6.836 5.658 1.00 93.62 139 GLU A N 1
ATOM 1089 C CA . GLU A 1 139 ? -3.612 5.699 4.852 1.00 93.62 139 GLU A CA 1
ATOM 1090 C C . GLU A 1 139 ? -3.770 4.387 5.624 1.00 93.62 139 GLU A C 1
ATOM 1092 O O . GLU A 1 139 ? -4.332 3.433 5.089 1.00 93.62 139 GLU A O 1
ATOM 1097 N N . TYR A 1 140 ? -3.378 4.341 6.901 1.00 95.56 140 TYR A N 1
ATOM 1098 C CA . TYR A 1 140 ? -3.596 3.168 7.752 1.00 95.56 140 TYR A CA 1
ATOM 1099 C C . TYR A 1 140 ? -5.075 2.843 7.900 1.00 95.56 140 TYR A C 1
ATOM 1101 O O . TYR A 1 140 ? -5.463 1.677 7.819 1.00 95.56 140 TYR A O 1
ATOM 1109 N N . LEU A 1 141 ? -5.923 3.859 8.054 1.00 96.62 141 LEU A N 1
ATOM 1110 C CA . LEU A 1 141 ? -7.362 3.661 8.131 1.00 96.62 141 LEU A CA 1
ATOM 1111 C C . LEU A 1 141 ? -7.954 3.209 6.788 1.00 96.62 141 LEU A C 1
ATOM 1113 O O . LEU A 1 141 ? -8.887 2.406 6.774 1.00 96.62 141 LEU A O 1
ATOM 1117 N N . GLN A 1 142 ? -7.409 3.678 5.663 1.00 96.38 142 GLN A N 1
ATOM 1118 C CA . GLN A 1 142 ? -7.767 3.196 4.329 1.00 96.38 142 GLN A CA 1
ATOM 1119 C C . GLN A 1 142 ? -7.393 1.722 4.140 1.00 96.38 142 GLN A C 1
ATOM 1121 O O . GLN A 1 142 ? -8.256 0.951 3.729 1.00 96.38 142 GLN A O 1
ATOM 1126 N N . ILE A 1 143 ? -6.158 1.333 4.466 1.00 97.25 143 ILE A N 1
ATOM 1127 C CA . ILE A 1 143 ? -5.678 -0.056 4.381 1.00 97.25 143 ILE A CA 1
ATOM 1128 C C . ILE A 1 143 ? -6.524 -0.956 5.285 1.00 97.25 143 ILE A C 1
ATOM 1130 O O . ILE A 1 143 ? -7.068 -1.953 4.820 1.00 97.25 143 ILE A O 1
ATOM 1134 N N . THR A 1 144 ? -6.704 -0.553 6.547 1.00 98.31 144 THR A N 1
ATOM 1135 C CA . THR A 1 144 ? -7.533 -1.263 7.532 1.00 98.31 144 THR A CA 1
ATOM 1136 C C . THR A 1 144 ? -8.932 -1.509 6.982 1.00 98.31 144 THR A C 1
ATOM 1138 O O . THR A 1 144 ? -9.392 -2.643 6.948 1.00 98.31 144 THR A O 1
ATOM 1141 N N . TYR A 1 145 ? -9.597 -0.459 6.496 1.00 98.12 145 TYR A N 1
ATOM 1142 C CA . TYR A 1 145 ? -10.937 -0.569 5.929 1.00 98.12 145 TYR A CA 1
ATOM 1143 C C . TYR A 1 145 ? -11.003 -1.551 4.754 1.00 98.12 145 TYR A C 1
ATOM 1145 O O . TYR A 1 145 ? -11.888 -2.399 4.711 1.00 98.12 145 TYR A O 1
ATOM 1153 N N . LEU A 1 146 ? -10.063 -1.448 3.808 1.00 98.06 146 LEU A N 1
ATOM 1154 C CA . LEU A 1 146 ? -10.046 -2.297 2.618 1.00 98.06 146 LEU A CA 1
ATOM 1155 C C . LEU A 1 146 ? -9.853 -3.774 2.973 1.00 98.06 146 LEU A C 1
ATOM 1157 O O . LEU A 1 146 ? -10.534 -4.623 2.404 1.00 98.06 146 LEU A O 1
ATOM 1161 N N . ILE A 1 147 ? -8.984 -4.082 3.938 1.00 98.56 147 ILE A N 1
ATOM 1162 C CA . ILE A 1 147 ? -8.765 -5.463 4.382 1.00 98.56 147 ILE A CA 1
ATOM 1163 C C . ILE A 1 147 ? -9.977 -5.993 5.152 1.00 98.56 147 ILE A C 1
ATOM 1165 O O . ILE A 1 147 ? -10.432 -7.097 4.871 1.00 98.56 147 ILE A O 1
ATOM 1169 N N . LEU A 1 148 ? -10.559 -5.204 6.062 1.00 98.44 148 LEU A N 1
ATOM 1170 C CA . LEU A 1 148 ? -11.763 -5.613 6.796 1.00 98.44 148 LEU A CA 1
ATOM 1171 C C . LEU A 1 148 ? -12.956 -5.865 5.863 1.00 98.44 148 LEU A C 1
ATOM 1173 O O . LEU A 1 148 ? -13.761 -6.757 6.115 1.00 98.44 148 LEU A O 1
ATOM 1177 N N . HIS A 1 149 ? -13.074 -5.086 4.786 1.00 97.19 149 HIS A N 1
ATOM 1178 C CA . HIS A 1 149 ? -14.194 -5.184 3.856 1.00 97.19 149 HIS A CA 1
ATOM 1179 C C . HIS A 1 149 ? -14.012 -6.288 2.802 1.00 97.19 149 HIS A C 1
ATOM 1181 O O . HIS A 1 149 ? -14.967 -6.995 2.490 1.00 97.19 149 HIS A O 1
ATOM 1187 N N . LEU A 1 150 ? -12.803 -6.442 2.248 1.00 97.69 150 LEU A N 1
ATOM 1188 C CA . LEU A 1 150 ? -12.548 -7.292 1.075 1.00 97.69 150 LEU A CA 1
ATOM 1189 C C . LEU A 1 150 ? -11.710 -8.541 1.374 1.00 97.69 150 LEU A C 1
ATOM 1191 O O . LEU A 1 150 ? -11.676 -9.446 0.544 1.00 97.69 150 LEU A O 1
ATOM 1195 N N . GLY A 1 151 ? -11.003 -8.581 2.504 1.00 97.75 151 GLY A N 1
ATOM 1196 C CA . GLY A 1 151 ? -10.044 -9.640 2.808 1.00 97.75 151 GLY A CA 1
ATOM 1197 C C . GLY A 1 151 ? -10.680 -11.002 3.072 1.00 97.75 151 GLY A C 1
ATOM 1198 O O . GLY A 1 151 ? -11.890 -11.132 3.260 1.00 97.75 151 GLY A O 1
ATOM 1199 N N . SER A 1 152 ? -9.842 -12.037 3.119 1.00 98.12 152 SER A N 1
ATOM 1200 C CA . SER A 1 152 ? -10.235 -13.343 3.655 1.00 98.12 152 SER A CA 1
ATOM 1201 C C . SER A 1 152 ? -10.615 -13.228 5.137 1.00 98.12 152 SER A C 1
ATOM 1203 O O . SER A 1 152 ? -10.191 -12.296 5.819 1.00 98.12 152 SER A O 1
ATOM 1205 N N . GLU A 1 153 ? -11.376 -14.190 5.663 1.00 97.38 153 GLU A N 1
ATOM 1206 C CA . GLU A 1 153 ? -11.747 -14.203 7.089 1.00 97.38 153 GLU A CA 1
ATOM 1207 C C . GLU A 1 153 ? -10.522 -14.200 8.016 1.00 97.38 153 GLU A C 1
ATOM 1209 O O . GLU A 1 153 ? -10.503 -13.497 9.025 1.00 97.38 153 GLU A O 1
ATOM 1214 N N . GLU A 1 154 ? -9.454 -14.903 7.633 1.00 97.75 154 GLU A N 1
ATOM 1215 C CA . GLU A 1 154 ? -8.183 -14.880 8.359 1.00 97.75 154 GLU A CA 1
ATOM 1216 C C . GLU A 1 154 ? -7.567 -13.472 8.386 1.00 97.75 154 GLU A C 1
ATOM 1218 O O . GLU A 1 154 ? -7.229 -12.959 9.455 1.00 97.75 154 GLU A O 1
ATOM 1223 N N . ASN A 1 155 ? -7.475 -12.807 7.231 1.00 98.50 155 ASN A N 1
ATOM 1224 C CA . ASN A 1 155 ? -6.904 -11.462 7.133 1.00 98.50 155 ASN A CA 1
ATOM 1225 C C . ASN A 1 155 ? -7.752 -10.424 7.875 1.00 98.50 155 ASN A C 1
ATOM 1227 O O . ASN A 1 155 ? -7.209 -9.567 8.578 1.00 98.50 155 ASN A O 1
ATOM 1231 N N . LYS A 1 156 ? -9.081 -10.532 7.772 1.00 98.50 156 LYS A N 1
ATOM 1232 C CA . LYS A 1 156 ? -10.035 -9.718 8.532 1.00 98.50 156 LYS A CA 1
ATOM 1233 C C . LYS A 1 156 ? -9.806 -9.867 10.031 1.00 98.50 156 LYS A C 1
ATOM 1235 O O . LYS A 1 156 ? -9.649 -8.856 10.709 1.00 98.50 156 LYS A O 1
ATOM 1240 N N . GLN A 1 157 ? -9.736 -11.098 10.540 1.00 98.06 157 GLN A N 1
ATOM 1241 C CA . GLN A 1 157 ? -9.532 -11.366 11.964 1.00 98.06 157 GLN A CA 1
ATOM 1242 C C . GLN A 1 157 ? -8.188 -10.822 12.459 1.00 98.06 157 GLN A C 1
ATOM 1244 O O . GLN A 1 157 ? -8.143 -10.164 13.500 1.00 98.06 157 GLN A O 1
ATOM 1249 N N . ARG A 1 158 ? -7.101 -11.068 11.713 1.00 97.81 158 ARG A N 1
ATOM 1250 C CA . ARG A 1 158 ? -5.754 -10.581 12.052 1.00 97.81 158 ARG A CA 1
ATOM 1251 C C . ARG A 1 158 ? -5.728 -9.062 12.186 1.00 97.81 158 ARG A C 1
ATOM 1253 O O . ARG A 1 158 ? -5.302 -8.546 13.219 1.00 97.81 158 ARG A O 1
ATOM 1260 N N . VAL A 1 159 ? -6.238 -8.351 11.177 1.00 98.44 159 VAL A N 1
ATOM 1261 C CA . VAL A 1 159 ? -6.289 -6.883 11.196 1.00 98.44 159 VAL A CA 1
ATOM 1262 C C . VAL A 1 159 ? -7.217 -6.385 12.294 1.00 98.44 159 VAL A C 1
ATOM 1264 O O . VAL A 1 159 ? -6.812 -5.512 13.056 1.00 98.44 159 VAL A O 1
ATOM 1267 N N . ALA A 1 160 ? -8.426 -6.939 12.411 1.00 98.25 160 ALA A N 1
ATOM 1268 C CA . ALA A 1 160 ? -9.402 -6.512 13.407 1.00 98.25 160 ALA A CA 1
ATOM 1269 C C . ALA A 1 160 ? -8.818 -6.579 14.825 1.00 98.25 160 ALA A C 1
ATOM 1271 O O . ALA A 1 160 ? -8.883 -5.588 15.554 1.00 98.25 160 ALA A O 1
ATOM 1272 N N . ASN A 1 161 ? -8.185 -7.702 15.177 1.00 97.38 161 ASN A N 1
ATOM 1273 C CA . ASN A 1 161 ? -7.562 -7.896 16.485 1.00 97.38 161 ASN A CA 1
ATOM 1274 C C . ASN A 1 161 ? -6.421 -6.902 16.734 1.00 97.38 161 ASN A C 1
ATOM 1276 O O . ASN A 1 161 ? -6.332 -6.333 17.818 1.00 97.38 161 ASN A O 1
ATOM 1280 N N . ALA A 1 162 ? -5.569 -6.659 15.735 1.00 97.94 162 ALA A N 1
ATOM 1281 C CA . ALA A 1 162 ? -4.410 -5.782 15.887 1.00 97.94 162 ALA A CA 1
ATOM 1282 C C . ALA A 1 162 ? -4.785 -4.298 16.065 1.00 97.94 162 ALA A C 1
ATOM 1284 O O . ALA A 1 162 ? -4.094 -3.566 16.773 1.00 97.94 162 ALA A O 1
ATOM 1285 N N . VAL A 1 163 ? -5.868 -3.833 15.429 1.00 97.75 163 VAL A N 1
ATOM 1286 C CA . VAL A 1 163 ? -6.165 -2.391 15.317 1.00 97.75 163 VAL A CA 1
ATOM 1287 C C . VAL A 1 163 ? -7.400 -1.925 16.094 1.00 97.75 163 VAL A C 1
ATOM 1289 O O . VAL A 1 163 ? -7.646 -0.715 16.137 1.00 97.75 163 VAL A O 1
ATOM 1292 N N . LYS A 1 164 ? -8.173 -2.834 16.715 1.00 97.06 164 LYS A N 1
ATOM 1293 C CA . LYS A 1 164 ? -9.453 -2.551 17.405 1.00 97.06 164 LYS A CA 1
ATOM 1294 C C . LYS A 1 164 ? -9.401 -1.294 18.271 1.00 97.06 164 LYS A C 1
ATOM 1296 O O . LYS A 1 164 ? -10.176 -0.362 18.047 1.00 97.06 164 LYS A O 1
ATOM 1301 N N . ASP A 1 165 ? -8.468 -1.234 19.217 1.00 95.69 165 ASP A N 1
ATOM 1302 C CA . ASP A 1 165 ? -8.394 -0.134 20.186 1.00 95.69 165 ASP A CA 1
ATOM 1303 C C . ASP A 1 165 ? -8.010 1.194 19.533 1.00 95.69 165 ASP A C 1
ATOM 1305 O O . ASP A 1 165 ? -8.561 2.251 19.859 1.00 95.69 165 ASP A O 1
ATOM 1309 N N . LYS A 1 166 ? -7.094 1.150 18.560 1.00 95.75 166 LYS A N 1
ATOM 1310 C CA . LYS A 1 166 ? -6.649 2.337 17.818 1.00 95.75 166 LYS A CA 1
ATOM 1311 C C . LYS A 1 166 ? -7.788 2.903 16.977 1.00 95.75 166 LYS A C 1
ATOM 1313 O O . LYS A 1 166 ? -8.040 4.108 17.026 1.00 95.75 166 LYS A O 1
ATOM 1318 N N . VAL A 1 167 ? -8.517 2.047 16.261 1.00 97.00 167 VAL A N 1
ATOM 1319 C CA . VAL A 1 167 ? -9.672 2.454 15.451 1.00 97.00 167 VAL A CA 1
ATOM 1320 C C . VAL A 1 167 ? -10.809 2.959 16.342 1.00 97.00 167 VAL A C 1
ATOM 1322 O O . VAL A 1 167 ? -11.363 4.019 16.050 1.00 97.00 167 VAL A O 1
ATOM 1325 N N . LYS A 1 168 ? -11.096 2.295 17.474 1.00 96.38 168 LYS A N 1
ATOM 1326 C CA . LYS A 1 168 ? -12.068 2.762 18.482 1.00 96.38 168 LYS A CA 1
ATOM 1327 C C . LYS A 1 168 ? -11.737 4.174 18.950 1.00 96.38 168 LYS A C 1
ATOM 1329 O O . LYS A 1 168 ? -12.604 5.047 18.936 1.00 96.38 168 LYS A O 1
ATOM 1334 N N . ARG A 1 169 ? -10.474 4.429 19.299 1.00 94.88 169 ARG A N 1
ATOM 1335 C CA . ARG A 1 169 ? -9.996 5.745 19.739 1.00 94.88 169 ARG A CA 1
ATOM 1336 C C . ARG A 1 169 ? -10.207 6.829 18.678 1.00 94.88 169 ARG A C 1
ATOM 1338 O O . ARG A 1 169 ? -10.590 7.941 19.018 1.00 94.88 169 ARG A O 1
ATOM 1345 N N . LEU A 1 170 ? -10.021 6.514 17.395 1.00 95.19 170 LEU A N 1
ATOM 1346 C CA . LEU A 1 170 ? -10.266 7.458 16.293 1.00 95.19 170 LEU A CA 1
ATOM 1347 C C . LEU A 1 170 ? -11.756 7.790 16.082 1.00 95.19 170 LEU A C 1
ATOM 1349 O O . LEU A 1 170 ? -12.074 8.762 15.393 1.00 95.19 170 LEU A O 1
ATOM 1353 N N . THR A 1 171 ? -12.678 7.024 16.676 1.00 94.75 171 THR A N 1
ATOM 1354 C CA . THR A 1 171 ? -14.108 7.377 16.680 1.00 94.75 171 THR A CA 1
ATOM 1355 C C . THR A 1 171 ? -14.430 8.505 17.664 1.00 94.75 171 THR A C 1
ATOM 1357 O O . THR A 1 171 ? -15.403 9.242 17.440 1.00 94.75 171 THR A O 1
ATOM 1360 N N . ASP A 1 172 ? -13.602 8.686 18.702 1.00 94.06 172 ASP A N 1
ATOM 1361 C CA . ASP A 1 172 ? -13.768 9.733 19.706 1.00 94.06 172 ASP A CA 1
ATOM 1362 C C . ASP A 1 172 ? -13.436 11.115 19.132 1.00 94.06 172 ASP A C 1
ATOM 1364 O O . ASP A 1 172 ? -12.393 11.357 18.518 1.00 94.06 172 ASP A O 1
ATOM 1368 N N . TYR A 1 173 ? -14.352 12.059 19.341 1.00 89.12 173 TYR A N 1
ATOM 1369 C CA . TYR A 1 173 ? -14.211 13.396 18.781 1.00 89.12 173 TYR A CA 1
ATOM 1370 C C . TYR A 1 173 ? -13.070 14.177 19.437 1.00 89.12 173 TYR A C 1
ATOM 1372 O O . TYR A 1 173 ? -12.375 14.920 18.741 1.00 89.12 173 TYR A O 1
ATOM 1380 N N . LYS A 1 174 ? -12.871 14.037 20.753 1.00 92.06 174 LYS A N 1
ATOM 1381 C CA . LYS A 1 174 ? -11.863 14.804 21.492 1.00 92.06 174 LYS A CA 1
ATOM 1382 C C . LYS A 1 174 ? -10.460 14.363 21.084 1.00 92.06 174 LYS A C 1
ATOM 1384 O O . LYS A 1 174 ? -9.667 15.222 20.696 1.00 92.06 174 LYS A O 1
ATOM 1389 N N . THR A 1 175 ? -10.194 13.058 21.057 1.00 90.38 175 THR A N 1
ATOM 1390 C CA . THR A 1 175 ? -8.909 12.520 20.593 1.00 90.38 175 THR A CA 1
ATOM 1391 C C . THR A 1 175 ? -8.594 12.978 19.171 1.00 90.38 175 THR A C 1
ATOM 1393 O O . THR A 1 175 ? -7.487 13.431 18.888 1.00 90.38 175 THR A O 1
ATOM 1396 N N . LEU A 1 176 ? -9.580 12.957 18.272 1.00 90.75 176 LEU A N 1
ATOM 1397 C CA . LEU A 1 176 ? -9.367 13.401 16.897 1.00 90.75 176 LEU A CA 1
ATOM 1398 C C . LEU A 1 176 ? -9.104 14.912 16.778 1.00 90.75 176 LEU A C 1
ATOM 1400 O O . LEU A 1 176 ? -8.409 15.359 15.859 1.00 90.75 176 LEU A O 1
ATOM 1404 N N . GLN A 1 177 ? -9.652 15.726 17.687 1.00 89.00 177 GLN A N 1
ATOM 1405 C CA . GLN A 1 177 ? -9.332 17.153 17.731 1.00 89.00 177 GLN A CA 1
ATOM 1406 C C . GLN A 1 177 ? -7.888 17.406 18.151 1.00 89.00 177 GLN A C 1
ATOM 1408 O O . GLN A 1 177 ? -7.272 18.298 17.568 1.00 89.00 177 GLN A O 1
ATOM 1413 N N . GLU A 1 178 ? -7.382 16.659 19.129 1.00 91.06 178 GLU A N 1
ATOM 1414 C CA . GLU A 1 178 ? -6.004 16.752 19.625 1.00 91.06 178 GLU A CA 1
ATOM 1415 C C . GLU A 1 178 ? -5.013 16.330 18.534 1.00 91.06 178 GLU A C 1
ATOM 1417 O O . GLU A 1 178 ? -4.244 17.171 18.067 1.00 91.06 178 GLU A O 1
ATOM 1422 N N . LEU A 1 179 ? -5.152 15.112 17.999 1.00 90.25 179 LEU A N 1
ATOM 1423 C CA . LEU A 1 179 ? -4.314 14.608 16.900 1.00 90.25 179 LEU A CA 1
ATOM 1424 C C . LEU A 1 179 ? -4.354 15.529 15.678 1.00 90.25 179 LEU A C 1
ATOM 1426 O O . LEU A 1 179 ? -3.334 15.897 15.099 1.00 90.25 179 LEU A O 1
ATOM 1430 N N . GLY A 1 180 ? -5.549 15.976 15.293 1.00 88.81 180 GLY A N 1
ATOM 1431 C CA . GLY A 1 180 ? -5.680 16.837 14.129 1.00 88.81 180 GLY A CA 1
ATOM 1432 C C . GLY A 1 180 ? -5.196 18.273 14.342 1.00 88.81 180 GLY A C 1
ATOM 1433 O O . GLY A 1 180 ? -5.182 19.022 13.370 1.00 88.81 180 GLY A O 1
ATOM 1434 N N . LYS A 1 181 ? -4.846 18.704 15.564 1.00 89.06 181 LYS A N 1
ATOM 1435 C CA . LYS A 1 181 ? -4.094 19.958 15.768 1.00 89.06 181 LYS A CA 1
ATOM 1436 C C . LYS A 1 181 ? -2.620 19.750 15.435 1.00 89.06 181 LYS A C 1
ATOM 1438 O O . LYS A 1 181 ? -2.067 20.564 14.706 1.00 89.06 181 LYS A O 1
ATOM 1443 N N . GLU A 1 182 ? -2.031 18.659 15.914 1.00 88.69 182 GLU A N 1
ATOM 1444 C CA . GLU A 1 182 ? -0.629 18.301 15.657 1.00 88.69 182 GLU A CA 1
ATOM 1445 C C . GLU A 1 182 ? -0.375 18.076 14.163 1.00 88.69 182 GLU A C 1
ATOM 1447 O O . GLU A 1 182 ? 0.603 18.571 13.613 1.00 88.69 182 GLU A O 1
ATOM 1452 N N . GLN A 1 183 ? -1.319 17.419 13.485 1.00 86.62 183 GLN A N 1
ATOM 1453 C CA . GLN A 1 183 ? -1.242 17.109 12.054 1.00 86.62 183 GLN A CA 1
ATOM 1454 C C . GLN A 1 183 ? -1.842 18.200 11.143 1.00 86.62 183 GLN A C 1
ATOM 1456 O O . GLN A 1 183 ? -1.967 18.010 9.934 1.00 86.62 183 GLN A O 1
ATOM 1461 N N . ILE A 1 184 ? -2.260 19.344 11.707 1.00 92.19 184 ILE A N 1
ATOM 1462 C CA . ILE A 1 184 ? -2.819 20.494 10.966 1.00 92.19 184 ILE A CA 1
ATOM 1463 C C . ILE A 1 184 ? -4.022 20.091 10.076 1.00 92.19 184 ILE A C 1
ATOM 1465 O O . ILE A 1 184 ? -4.254 20.607 8.980 1.00 92.19 184 ILE A O 1
ATOM 1469 N N . TRP A 1 185 ? -4.843 19.149 10.543 1.00 93.25 185 TRP A N 1
ATOM 1470 C CA . TRP A 1 185 ? -6.010 18.687 9.798 1.00 93.25 185 TRP A CA 1
ATOM 1471 C C . TRP A 1 185 ? -7.146 19.703 9.839 1.00 93.25 185 TRP A C 1
ATOM 1473 O O . TRP A 1 185 ? -7.638 20.109 10.899 1.00 93.25 185 TRP A O 1
ATOM 1483 N N . ASN A 1 186 ? -7.659 20.035 8.656 1.00 93.88 186 ASN A N 1
ATOM 1484 C CA . ASN A 1 186 ? -8.858 20.850 8.535 1.00 93.88 186 ASN A CA 1
ATOM 1485 C C . ASN A 1 186 ? -10.122 20.079 8.988 1.00 93.88 186 ASN A C 1
ATOM 1487 O O . ASN A 1 186 ? -10.138 18.855 9.154 1.00 93.88 186 ASN A O 1
ATOM 1491 N N . LYS A 1 187 ? -11.232 20.808 9.162 1.00 93.44 187 LYS A N 1
ATOM 1492 C CA . LYS A 1 187 ? -12.517 20.249 9.625 1.00 93.44 187 LYS A CA 1
ATOM 1493 C C . LYS A 1 187 ? -13.058 19.136 8.717 1.00 93.44 187 LYS A C 1
ATOM 1495 O O . LYS A 1 187 ? -13.700 18.216 9.218 1.00 93.44 187 LYS A O 1
ATOM 1500 N N . LYS A 1 188 ? -12.829 19.219 7.401 1.00 95.19 188 LYS A N 1
ATOM 1501 C CA . LYS A 1 188 ? -13.279 18.214 6.426 1.00 95.19 188 LYS A CA 1
ATOM 1502 C C . LYS A 1 188 ? -12.493 16.913 6.599 1.00 95.19 188 LYS A C 1
ATOM 1504 O O . LYS A 1 188 ? -13.116 15.863 6.706 1.00 95.19 188 LYS A O 1
ATOM 1509 N N . THR A 1 189 ? -11.168 16.996 6.711 1.00 93.88 189 THR A N 1
ATOM 1510 C CA . THR A 1 189 ? -10.286 15.846 6.954 1.00 93.88 189 THR A CA 1
ATOM 1511 C C . THR A 1 189 ? -10.662 15.129 8.246 1.00 93.88 189 THR A C 1
ATOM 1513 O O . THR A 1 189 ? -10.928 13.932 8.218 1.00 93.88 189 THR A O 1
ATOM 1516 N N . LYS A 1 190 ? -10.814 15.867 9.356 1.00 94.31 190 LYS A N 1
ATOM 1517 C CA . LYS A 1 190 ? -11.249 15.300 10.646 1.00 94.31 190 LYS A CA 1
ATOM 1518 C C . LYS A 1 190 ? -12.579 14.549 10.520 1.00 94.31 190 LYS A C 1
ATOM 1520 O O . LYS A 1 190 ? -12.688 13.407 10.942 1.00 94.31 190 LYS A O 1
ATOM 1525 N N . LYS A 1 191 ? -13.589 15.148 9.882 1.00 93.75 191 LYS A N 1
ATOM 1526 C CA . LYS A 1 191 ? -14.878 14.467 9.662 1.00 93.75 191 LYS A CA 1
ATOM 1527 C C . LYS A 1 191 ? -14.741 13.194 8.823 1.00 93.75 191 LYS A C 1
ATOM 1529 O O . LYS A 1 191 ? -15.395 12.207 9.141 1.00 93.75 191 LYS A O 1
ATOM 1534 N N . GLY A 1 192 ? -13.909 13.219 7.780 1.00 94.62 192 GLY A N 1
ATOM 1535 C CA . GLY A 1 192 ? -13.646 12.055 6.931 1.00 94.62 192 GLY A CA 1
ATOM 1536 C C . GLY A 1 192 ? -13.001 10.905 7.703 1.00 94.62 192 GLY A C 1
ATOM 1537 O O . GLY A 1 192 ? -13.498 9.784 7.645 1.00 94.62 192 GLY A O 1
ATOM 1538 N N . ILE A 1 193 ? -11.962 11.202 8.492 1.00 95.62 193 ILE A N 1
ATOM 1539 C CA . ILE A 1 193 ? -11.302 10.216 9.362 1.00 95.62 193 ILE A CA 1
ATOM 1540 C C . ILE A 1 193 ? -12.307 9.637 10.357 1.00 95.62 193 ILE A C 1
ATOM 1542 O O . ILE A 1 193 ? -12.419 8.422 10.465 1.00 95.62 193 ILE A O 1
ATOM 1546 N N . GLN A 1 194 ? -13.090 10.482 11.036 1.00 95.81 194 GLN A N 1
ATOM 1547 C CA . GLN A 1 194 ? -14.055 10.010 12.030 1.00 95.81 194 GLN A CA 1
ATOM 1548 C C . GLN A 1 194 ? -15.134 9.108 11.421 1.00 95.81 194 GLN A C 1
ATOM 1550 O O . GLN A 1 194 ? -15.497 8.095 12.014 1.00 95.81 194 GLN A O 1
ATOM 1555 N N . ALA A 1 195 ? -15.672 9.483 10.256 1.00 96.25 195 ALA A N 1
ATOM 1556 C CA . ALA A 1 195 ? -16.690 8.694 9.570 1.00 96.25 195 ALA A CA 1
ATOM 1557 C C . ALA A 1 195 ? -16.145 7.310 9.203 1.00 96.25 195 ALA A C 1
ATOM 1559 O O . ALA A 1 195 ? -16.755 6.299 9.540 1.00 96.25 195 ALA A O 1
ATOM 1560 N N . LYS A 1 196 ? -14.949 7.274 8.609 1.00 96.75 196 LYS A N 1
ATOM 1561 C CA . LYS A 1 196 ? -14.304 6.026 8.216 1.00 96.75 196 LYS A CA 1
ATOM 1562 C C . LYS A 1 196 ? -13.876 5.175 9.415 1.00 96.75 196 LYS A C 1
ATOM 1564 O O . LYS A 1 196 ? -14.011 3.962 9.375 1.00 96.75 196 LYS A O 1
ATOM 1569 N N . ALA A 1 197 ? -13.432 5.795 10.509 1.00 97.81 197 ALA A N 1
ATOM 1570 C CA . ALA A 1 197 ? -13.099 5.092 11.746 1.00 97.81 197 ALA A CA 1
ATOM 1571 C C . ALA A 1 197 ? -14.328 4.408 12.350 1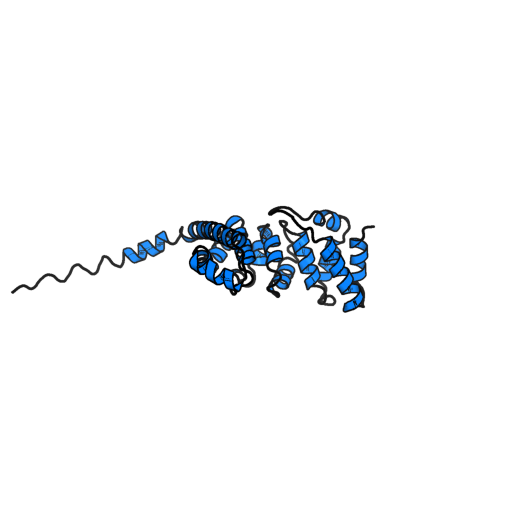.00 97.81 197 ALA A C 1
ATOM 1573 O O . ALA A 1 197 ? -14.231 3.272 12.799 1.00 97.81 197 ALA A O 1
ATOM 1574 N N . LYS A 1 198 ? -15.493 5.066 12.321 1.00 97.62 198 LYS A N 1
ATOM 1575 C CA . LYS A 1 198 ? -16.754 4.468 12.782 1.00 97.62 198 LYS A CA 1
ATOM 1576 C C . LYS A 1 198 ? -17.174 3.279 11.924 1.00 97.62 198 LYS A C 1
ATOM 1578 O O . LYS A 1 198 ? -17.585 2.267 12.477 1.00 97.62 198 LYS A O 1
ATOM 1583 N N . GLU A 1 199 ? -17.048 3.399 10.606 1.00 97.88 199 GLU A N 1
ATOM 1584 C CA . GLU A 1 199 ? -17.345 2.311 9.670 1.00 97.88 199 GLU A CA 1
ATOM 1585 C C . GLU A 1 199 ? -16.411 1.114 9.893 1.00 97.88 199 GLU A C 1
ATOM 1587 O O . GLU A 1 199 ? -16.880 0.005 10.136 1.00 97.88 199 GLU A O 1
ATOM 1592 N N . SER A 1 200 ? -15.095 1.346 9.934 1.00 98.19 200 SER A N 1
ATOM 1593 C CA . SER A 1 200 ? -14.117 0.297 10.239 1.00 98.19 200 SER A CA 1
ATOM 1594 C C . SER A 1 200 ? -14.354 -0.330 11.614 1.00 98.19 200 SER A C 1
ATOM 1596 O O . SER A 1 200 ? -14.272 -1.544 11.750 1.00 98.19 200 SER A O 1
ATOM 1598 N N . TYR A 1 201 ? -14.684 0.464 12.639 1.00 97.69 201 TYR A N 1
ATOM 1599 C CA . TYR A 1 201 ? -14.966 -0.064 13.976 1.00 97.69 201 TYR A CA 1
ATOM 1600 C C . TYR A 1 201 ? -16.223 -0.939 14.008 1.00 97.69 201 TYR A C 1
ATOM 1602 O O . TYR A 1 201 ? -16.277 -1.914 14.753 1.00 97.69 201 TYR A O 1
ATOM 1610 N N . GLN A 1 202 ? -17.234 -0.612 13.202 1.00 97.19 202 GLN A N 1
ATOM 1611 C CA . GLN A 1 202 ? -18.423 -1.445 13.071 1.00 97.19 202 GLN A CA 1
ATOM 1612 C C . GLN A 1 202 ? -18.079 -2.807 12.454 1.00 97.19 202 GLN A C 1
ATOM 1614 O O . GLN A 1 202 ? -18.447 -3.823 13.038 1.00 97.19 202 GLN A O 1
ATOM 1619 N N . LEU A 1 203 ? -17.286 -2.831 11.375 1.00 97.88 203 LEU A N 1
ATOM 1620 C CA . LEU A 1 203 ? -16.784 -4.079 10.781 1.00 97.88 203 LEU A CA 1
ATOM 1621 C C . LEU A 1 203 ? -15.974 -4.905 11.792 1.00 97.88 203 LEU A C 1
ATOM 1623 O O . LEU A 1 203 ? -16.163 -6.110 11.901 1.00 97.88 203 LEU A O 1
ATOM 1627 N N . ILE A 1 204 ? -15.107 -4.258 12.577 1.00 97.88 204 ILE A N 1
ATOM 1628 C CA . ILE A 1 204 ? -14.314 -4.928 13.621 1.00 97.88 204 ILE A CA 1
ATOM 1629 C C . ILE A 1 204 ? -15.219 -5.613 14.649 1.00 97.88 204 ILE A C 1
ATOM 1631 O O . ILE A 1 204 ? -14.967 -6.761 15.004 1.00 97.88 204 ILE A O 1
ATOM 1635 N N . LYS A 1 205 ? -16.283 -4.945 15.112 1.00 96.12 205 LYS A N 1
ATOM 1636 C CA . LYS A 1 205 ? -17.248 -5.554 16.041 1.00 96.12 205 LYS A CA 1
ATOM 1637 C C . LYS A 1 205 ? -17.996 -6.727 15.418 1.00 96.12 205 LYS A C 1
ATOM 1639 O O . LYS A 1 205 ? -18.304 -7.665 16.128 1.00 96.12 205 LYS A O 1
ATOM 1644 N N . GLU A 1 206 ? -18.285 -6.699 14.124 1.00 96.00 206 GLU A N 1
ATOM 1645 C CA . GLU A 1 206 ? -18.932 -7.830 13.445 1.00 96.00 206 GLU A CA 1
ATOM 1646 C C . GLU A 1 206 ? -17.982 -9.029 13.312 1.00 96.00 206 GLU A C 1
ATOM 1648 O O . GLU A 1 206 ? -18.398 -10.167 13.507 1.00 96.00 206 GLU A O 1
ATOM 1653 N N . ILE A 1 207 ? -16.697 -8.775 13.051 1.00 95.88 207 ILE A N 1
ATOM 1654 C CA . ILE A 1 207 ? -15.662 -9.810 12.908 1.00 95.88 207 ILE A CA 1
ATOM 1655 C C . ILE A 1 207 ? -15.290 -10.435 14.263 1.00 95.88 207 ILE A C 1
ATOM 1657 O O . ILE A 1 207 ? -15.134 -11.650 14.359 1.00 95.88 207 ILE A O 1
ATOM 1661 N N . ILE A 1 208 ? -15.123 -9.618 15.310 1.00 93.19 208 ILE A N 1
ATOM 1662 C CA . ILE A 1 208 ? -14.667 -10.072 16.638 1.00 93.19 208 ILE A CA 1
ATOM 1663 C C . ILE A 1 208 ? -15.841 -10.370 17.575 1.00 93.19 208 ILE A C 1
ATOM 1665 O O . ILE A 1 208 ? -15.787 -11.330 18.331 1.00 93.19 208 ILE A O 1
ATOM 1669 N N . GLY A 1 209 ? -16.921 -9.590 17.520 1.00 73.81 209 GLY A N 1
ATOM 1670 C CA . GLY A 1 209 ? -18.083 -9.715 18.411 1.00 73.81 209 GLY A CA 1
ATOM 1671 C C . GLY A 1 209 ? -18.912 -10.983 18.198 1.00 73.81 209 GLY A C 1
ATOM 1672 O O . GLY A 1 209 ? -19.725 -11.322 19.048 1.00 73.81 209 GLY A O 1
ATOM 1673 N N . GLY A 1 210 ? -18.661 -11.744 17.126 1.00 58.06 210 GLY A N 1
ATOM 1674 C CA . GLY A 1 210 ? -19.099 -13.141 17.041 1.00 58.06 210 GLY A CA 1
ATOM 1675 C C . GLY A 1 210 ? -18.413 -14.076 18.053 1.00 58.06 210 GLY A C 1
ATOM 1676 O O . GLY A 1 210 ? -18.886 -15.190 18.230 1.00 58.06 210 GLY A O 1
ATOM 1677 N N . LYS A 1 211 ? -17.324 -13.640 18.705 1.00 53.00 211 LYS A N 1
ATOM 1678 C CA . LYS A 1 211 ? -16.545 -14.390 19.711 1.00 53.00 211 LYS A CA 1
ATOM 1679 C C . LYS A 1 211 ? -16.608 -13.784 21.121 1.00 53.00 211 LYS A C 1
ATOM 1681 O O . LYS A 1 211 ? -16.448 -14.513 22.088 1.00 53.00 211 LYS A O 1
ATOM 1686 N N . GLU A 1 212 ? -16.876 -12.481 21.262 1.00 50.09 212 GLU A N 1
ATOM 1687 C CA . GLU A 1 212 ? -16.962 -11.821 22.586 1.00 50.09 212 GLU A CA 1
ATOM 1688 C C . GLU A 1 212 ? -18.187 -12.273 23.401 1.00 50.09 212 GLU A C 1
ATOM 1690 O O . GLU A 1 212 ? -18.104 -12.345 24.622 1.00 50.09 212 GLU A O 1
ATOM 1695 N N . ASN A 1 213 ? -19.273 -12.698 22.742 1.00 46.12 213 ASN A N 1
ATOM 1696 C CA . ASN A 1 213 ? -20.433 -13.282 23.428 1.00 46.12 213 ASN A CA 1
ATOM 1697 C C . ASN A 1 213 ? -20.147 -14.645 24.096 1.00 46.12 213 ASN A C 1
ATOM 1699 O O . ASN A 1 213 ? -20.961 -15.082 24.901 1.00 46.12 213 ASN A O 1
ATOM 1703 N N . GLU A 1 214 ? -19.045 -15.331 23.767 1.00 49.00 214 GLU A N 1
ATOM 1704 C CA . GLU A 1 214 ? -18.660 -16.595 24.421 1.00 49.00 214 GLU A CA 1
ATOM 1705 C C . GLU A 1 214 ? -17.715 -16.367 25.617 1.00 49.00 214 GLU A C 1
ATOM 1707 O O . GLU A 1 214 ? -17.770 -17.121 26.583 1.00 49.00 214 GLU A O 1
ATOM 1712 N N . GLU A 1 215 ? -16.890 -15.312 25.599 1.00 48.06 215 GLU A N 1
ATOM 1713 C CA . GLU A 1 215 ? -15.960 -14.995 26.698 1.00 48.06 215 GLU A CA 1
ATOM 1714 C C . GLU A 1 215 ? -16.578 -14.091 27.780 1.00 48.06 215 GLU A C 1
ATOM 1716 O O . GLU A 1 215 ? -16.257 -14.270 28.954 1.00 48.06 215 GLU A O 1
ATOM 1721 N N . GLU A 1 216 ? -17.486 -13.165 27.435 1.00 46.69 216 GLU A N 1
ATOM 1722 C CA . GLU A 1 216 ? -18.223 -12.375 28.442 1.00 46.69 216 GLU A CA 1
ATOM 1723 C C . GLU A 1 216 ? -19.265 -13.238 29.181 1.00 46.69 216 GLU A C 1
ATOM 1725 O O . GLU A 1 216 ? -19.402 -13.110 30.393 1.00 46.69 216 GLU A O 1
ATOM 1730 N N . ALA A 1 217 ? -19.910 -14.199 28.503 1.00 44.03 217 ALA A N 1
ATOM 1731 C CA . ALA A 1 217 ? -20.837 -15.140 29.145 1.00 44.03 217 ALA A CA 1
ATOM 1732 C C . ALA A 1 217 ? -20.131 -16.113 30.113 1.00 44.03 217 ALA A C 1
ATOM 1734 O O . ALA A 1 217 ? -20.673 -16.436 31.163 1.00 44.03 217 ALA A O 1
ATOM 1735 N N . ALA A 1 218 ? -18.900 -16.536 29.804 1.00 47.03 218 ALA A N 1
ATOM 1736 C CA . ALA A 1 218 ? -18.120 -17.412 30.682 1.00 47.03 218 ALA A CA 1
ATOM 1737 C C . ALA A 1 218 ? -17.548 -16.693 31.921 1.00 47.03 218 ALA A C 1
ATOM 1739 O O . ALA A 1 218 ? -17.206 -17.349 32.898 1.00 47.03 218 ALA A O 1
ATOM 1740 N N . GLN A 1 219 ? -17.425 -15.360 31.898 1.00 47.03 219 GLN A N 1
ATOM 1741 C CA . GLN A 1 219 ? -16.985 -14.575 33.062 1.00 47.03 219 GLN A CA 1
ATOM 1742 C C . GLN A 1 219 ? -18.141 -14.151 33.979 1.00 47.03 219 GLN A C 1
ATOM 1744 O O . GLN A 1 219 ? -17.887 -13.842 35.142 1.00 47.03 219 GLN A O 1
ATOM 1749 N N . GLU A 1 220 ? -19.383 -14.146 33.484 1.00 43.12 220 GLU A N 1
ATOM 1750 C CA . GLU A 1 220 ? -20.581 -13.921 34.305 1.00 43.12 220 GLU A CA 1
ATOM 1751 C C . GLU A 1 220 ? -21.035 -15.200 35.039 1.00 43.12 220 GLU A C 1
ATOM 1753 O O . GLU A 1 220 ? -21.496 -15.100 36.170 1.00 43.12 220 GLU A O 1
ATOM 1758 N N . GLU A 1 221 ? -20.825 -16.403 34.481 1.00 44.72 221 GLU A N 1
ATOM 1759 C CA . GLU A 1 221 ? -21.191 -17.668 35.157 1.00 44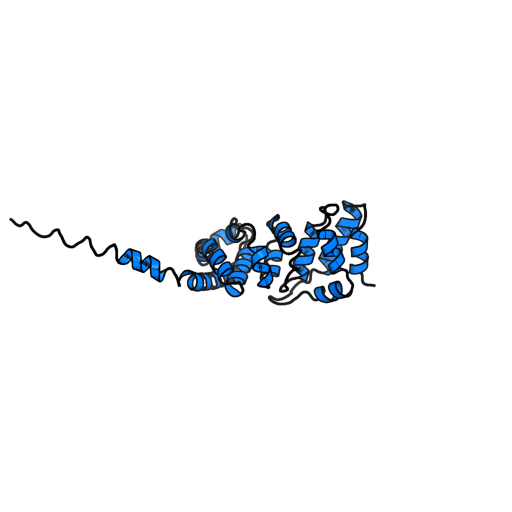.72 221 GLU A CA 1
ATOM 1760 C C . GLU A 1 221 ? -20.282 -18.040 36.353 1.00 44.72 221 GLU A C 1
ATOM 1762 O O . GLU A 1 221 ? -20.723 -18.767 37.237 1.00 44.72 221 GLU A O 1
ATOM 1767 N N . ASP A 1 222 ? -19.056 -17.505 36.438 1.00 43.78 222 ASP A N 1
ATOM 1768 C CA . ASP A 1 222 ? -18.119 -17.749 37.556 1.00 43.78 222 ASP A CA 1
ATOM 1769 C C . ASP A 1 222 ? -18.259 -16.730 38.715 1.00 43.78 222 ASP A C 1
ATOM 1771 O O . ASP A 1 222 ? -17.550 -16.837 39.717 1.00 43.78 222 ASP A O 1
ATOM 1775 N N . GLN A 1 223 ? -19.132 -15.717 38.602 1.00 42.75 223 GLN A N 1
ATOM 1776 C CA . GLN A 1 223 ? -19.344 -14.706 39.660 1.00 42.75 223 GLN A CA 1
ATOM 1777 C C . GLN A 1 223 ? -20.631 -14.901 40.474 1.00 42.75 223 GLN A C 1
ATOM 1779 O O . GLN A 1 223 ? -20.805 -14.211 41.477 1.00 42.75 223 GLN A O 1
ATOM 1784 N N . ASP A 1 224 ? -21.488 -15.854 40.100 1.00 44.16 224 ASP A N 1
ATOM 1785 C CA . ASP A 1 224 ? -22.782 -16.093 40.757 1.00 44.16 224 ASP A CA 1
ATOM 1786 C C . ASP A 1 224 ? -22.780 -17.273 41.764 1.00 44.16 224 ASP A C 1
ATOM 1788 O O . ASP A 1 224 ? -23.831 -17.583 42.326 1.00 44.16 224 ASP A O 1
ATOM 1792 N N . GLU A 1 225 ? -21.638 -17.921 42.054 1.00 49.47 225 GLU A N 1
ATOM 1793 C CA . GLU A 1 225 ? -21.575 -19.057 43.008 1.00 49.47 225 GLU A CA 1
ATOM 1794 C C . GLU A 1 225 ? -21.044 -18.740 44.428 1.00 49.47 225 GLU A C 1
ATOM 1796 O O . GLU A 1 225 ? -21.095 -19.626 45.278 1.00 49.47 225 GLU A O 1
ATOM 1801 N N . ASP A 1 226 ? -20.617 -17.510 44.752 1.00 49.22 226 ASP A N 1
ATOM 1802 C CA . ASP A 1 226 ? -19.908 -17.237 46.027 1.00 49.22 226 ASP A CA 1
ATOM 1803 C C . ASP A 1 226 ? -20.626 -16.319 47.051 1.00 49.22 226 ASP A C 1
ATOM 1805 O O . ASP A 1 226 ? -20.031 -15.977 48.072 1.00 49.22 226 ASP A O 1
ATOM 1809 N N . ASP A 1 227 ? -21.906 -15.962 46.864 1.00 50.00 227 ASP A N 1
ATOM 1810 C CA . ASP A 1 227 ? -22.628 -15.029 47.767 1.00 50.00 227 ASP A CA 1
ATOM 1811 C C . ASP A 1 227 ? -23.869 -15.620 48.488 1.00 50.00 227 ASP A C 1
ATOM 1813 O O . ASP A 1 227 ? -24.750 -14.886 48.946 1.00 50.00 227 ASP A O 1
ATOM 1817 N N . GLU A 1 228 ? -23.939 -16.942 48.684 1.00 51.22 228 GLU A N 1
ATOM 1818 C CA . GLU A 1 228 ? -24.942 -17.575 49.563 1.00 51.22 228 GLU A CA 1
ATOM 1819 C C . GLU A 1 228 ? -24.305 -18.395 50.696 1.00 51.22 228 GLU A C 1
ATOM 1821 O O . GLU A 1 228 ? -24.529 -19.592 50.768 1.00 51.22 228 GLU A O 1
ATOM 1826 N N . ASP A 1 229 ? -23.531 -17.788 51.608 1.00 53.81 229 ASP A N 1
ATOM 1827 C CA . ASP A 1 229 ? -23.251 -18.420 52.917 1.00 53.81 229 ASP A CA 1
ATOM 1828 C C . ASP A 1 229 ? -22.693 -17.444 53.978 1.00 53.81 229 ASP A C 1
ATOM 1830 O O . ASP A 1 229 ? -21.663 -17.682 54.601 1.00 53.81 229 ASP A O 1
ATOM 1834 N N . GLU A 1 230 ? -23.377 -16.328 54.269 1.00 50.94 230 GLU A N 1
ATOM 1835 C CA . GLU A 1 230 ? -23.093 -15.596 55.522 1.00 50.94 230 GLU A CA 1
ATOM 1836 C C . GLU A 1 230 ? -24.307 -14.857 56.116 1.00 50.94 230 GLU A C 1
ATOM 1838 O O . GLU A 1 230 ? -24.276 -13.671 56.437 1.00 50.94 230 GLU A O 1
ATOM 1843 N N . GLN A 1 231 ? -25.413 -15.578 56.330 1.00 51.50 231 GLN A N 1
ATOM 1844 C CA . GLN A 1 231 ? -26.438 -15.164 57.302 1.00 51.50 231 GLN A CA 1
ATOM 1845 C C . GLN A 1 231 ? -26.925 -16.337 58.159 1.00 51.50 231 GLN A C 1
ATOM 1847 O O . GLN A 1 231 ? -28.062 -16.791 58.052 1.00 51.50 231 GLN A O 1
ATOM 1852 N N . CYS A 1 232 ? -26.094 -16.782 59.101 1.00 53.22 232 CYS A N 1
ATOM 1853 C CA . CYS A 1 232 ? -26.609 -17.374 60.335 1.00 53.22 232 CYS A CA 1
ATOM 1854 C C . CYS A 1 232 ? -25.593 -17.284 61.474 1.00 53.22 232 CYS A C 1
ATOM 1856 O O . CYS A 1 232 ? -24.540 -17.901 61.390 1.00 53.22 232 CYS A O 1
ATOM 1858 N N . LEU A 1 233 ? -25.965 -16.527 62.518 1.00 46.97 233 LEU A N 1
ATOM 1859 C CA . LEU A 1 233 ? -25.570 -16.568 63.946 1.00 46.97 233 LEU A CA 1
ATOM 1860 C C . LEU A 1 233 ? -25.755 -15.134 64.490 1.00 46.97 233 LEU A C 1
ATOM 1862 O O . LEU A 1 233 ? -24.845 -14.319 64.446 1.00 46.97 233 LEU A O 1
ATOM 1866 N N . ILE A 1 234 ? -26.973 -14.637 64.730 1.00 57.53 234 ILE A N 1
ATOM 1867 C CA . ILE A 1 234 ? -27.901 -14.928 65.843 1.00 57.53 234 ILE A CA 1
ATOM 1868 C C . ILE A 1 234 ? -27.238 -14.918 67.238 1.00 57.53 234 ILE A C 1
ATOM 1870 O O . ILE A 1 234 ? -26.593 -15.887 67.622 1.00 57.53 234 ILE A O 1
ATOM 1874 N N . GLN A 1 235 ? -27.605 -13.848 67.967 1.00 46.28 235 GLN A N 1
ATOM 1875 C CA . GLN A 1 235 ? -27.830 -13.666 69.420 1.00 46.28 235 GLN A CA 1
ATOM 1876 C C . GLN A 1 235 ? -26.652 -13.491 70.380 1.00 46.28 235 GLN A C 1
ATOM 1878 O O . GLN A 1 235 ? -25.870 -14.436 70.596 1.00 46.28 235 GLN A O 1
#

Mean predicted aligned error: 7.58 Å